Protein AF-A0AA87MP06-F1 (afdb_monomer)

Structure (mmCIF, N/CA/C/O backbone):
data_AF-A0AA87MP06-F1
#
_entry.id   AF-A0AA87MP06-F1
#
loop_
_atom_site.group_PDB
_atom_site.id
_atom_site.type_symbol
_atom_site.label_atom_id
_atom_site.label_alt_id
_atom_site.label_comp_id
_atom_site.label_asym_id
_atom_site.label_entity_id
_atom_site.label_seq_id
_atom_site.pdbx_PDB_ins_code
_atom_site.Cartn_x
_atom_site.Cartn_y
_atom_site.Cartn_z
_atom_site.occupancy
_atom_site.B_iso_or_equiv
_atom_site.auth_seq_id
_atom_site.auth_comp_id
_atom_site.auth_asym_id
_atom_site.auth_atom_id
_atom_site.pdbx_PDB_model_num
ATOM 1 N N . MET A 1 1 ? -18.581 7.963 26.427 1.00 45.44 1 MET A N 1
ATOM 2 C CA . MET A 1 1 ? -17.948 8.118 25.093 1.00 45.44 1 MET A CA 1
ATOM 3 C C . MET A 1 1 ? -16.730 8.999 25.314 1.00 45.44 1 MET A C 1
ATOM 5 O O . MET A 1 1 ? -16.948 10.107 25.764 1.00 45.44 1 MET A O 1
ATOM 9 N N . ASN A 1 2 ? -15.483 8.544 25.121 1.00 44.47 2 ASN A N 1
ATOM 10 C CA . ASN A 1 2 ? -14.343 9.476 25.190 1.00 44.47 2 ASN A CA 1
ATOM 11 C C . ASN A 1 2 ? -14.458 10.423 23.984 1.00 44.47 2 ASN A C 1
ATOM 13 O O . ASN A 1 2 ? -14.325 9.935 22.853 1.00 44.47 2 ASN A O 1
ATOM 17 N N . PRO A 1 3 ? -14.759 11.719 24.184 1.00 55.56 3 PRO A N 1
ATOM 18 C CA . PRO A 1 3 ? -15.041 12.620 23.076 1.00 55.56 3 PRO A CA 1
ATOM 19 C C . PRO A 1 3 ? -13.810 12.763 22.170 1.00 55.56 3 PRO A C 1
ATOM 21 O O . PRO A 1 3 ? -13.963 12.753 20.957 1.00 55.56 3 PRO A O 1
ATOM 24 N N . SER A 1 4 ? -12.589 12.726 22.707 1.00 80.94 4 SER A N 1
ATOM 25 C CA . SER A 1 4 ? -11.362 12.946 21.926 1.00 80.94 4 SER A CA 1
ATOM 26 C C . SER A 1 4 ? -11.149 11.978 20.751 1.00 80.94 4 SER A C 1
ATOM 28 O O . SER A 1 4 ? -10.829 12.421 19.654 1.00 80.94 4 SER A O 1
ATOM 30 N N . LEU A 1 5 ? -11.347 10.665 20.934 1.00 83.75 5 LEU A N 1
ATOM 31 C CA . LEU A 1 5 ? -11.037 9.688 19.877 1.00 83.75 5 LEU A CA 1
ATOM 32 C C . LEU A 1 5 ? -12.100 9.645 18.775 1.00 83.75 5 LEU A C 1
ATOM 34 O O . LEU A 1 5 ? -11.753 9.524 17.608 1.00 83.75 5 LEU A O 1
ATOM 38 N N . SER A 1 6 ? -13.382 9.740 19.128 1.00 85.12 6 SER A N 1
ATOM 39 C CA . SER A 1 6 ? -14.455 9.676 18.123 1.00 85.12 6 SER A CA 1
ATOM 40 C C . SER A 1 6 ? -14.435 10.920 17.230 1.00 85.12 6 SER A C 1
ATOM 42 O O . SER A 1 6 ? -14.555 10.790 16.019 1.00 85.12 6 SER A O 1
ATOM 44 N N . HIS A 1 7 ? -14.193 12.104 17.811 1.00 87.88 7 HIS A N 1
ATOM 45 C CA . HIS A 1 7 ? -14.010 13.339 17.041 1.00 87.88 7 HIS A CA 1
ATOM 46 C C . HIS A 1 7 ? -12.759 13.271 16.162 1.00 87.88 7 HIS A C 1
ATOM 48 O O . HIS A 1 7 ? -12.818 13.672 15.007 1.00 87.88 7 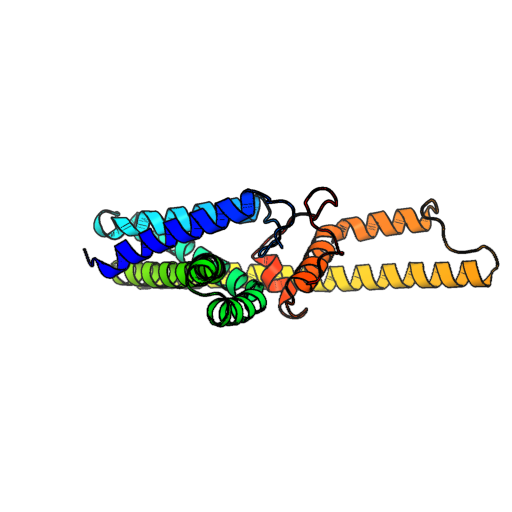HIS A O 1
ATOM 54 N N . PHE A 1 8 ? -11.656 12.707 16.670 1.00 88.62 8 PHE A N 1
ATOM 55 C CA . PHE A 1 8 ? -10.453 12.493 15.868 1.00 88.62 8 PHE A CA 1
ATOM 56 C C . PHE A 1 8 ? -10.711 11.561 14.676 1.00 88.62 8 PHE A C 1
ATOM 58 O O . PHE A 1 8 ? -10.316 11.888 13.567 1.00 88.62 8 PHE A O 1
ATOM 65 N N . ILE A 1 9 ? -11.423 10.444 14.870 1.00 89.12 9 ILE A N 1
ATOM 66 C CA . ILE A 1 9 ? -11.783 9.531 13.772 1.00 89.12 9 ILE A CA 1
ATOM 67 C C . ILE A 1 9 ? -12.649 10.246 12.729 1.00 89.12 9 ILE A C 1
ATOM 69 O O . ILE A 1 9 ? -12.375 10.129 11.541 1.00 89.12 9 ILE A O 1
ATOM 73 N N . ILE A 1 10 ? -13.664 11.004 13.158 1.00 90.25 10 ILE A N 1
ATOM 74 C CA . ILE A 1 10 ? -14.536 11.761 12.247 1.00 90.25 10 ILE A CA 1
ATOM 75 C C . ILE A 1 10 ? -13.725 12.791 11.457 1.00 90.25 10 ILE A C 1
ATOM 77 O O . ILE A 1 10 ? -13.840 12.849 10.237 1.00 90.25 10 ILE A O 1
ATOM 81 N N . PHE A 1 11 ? -12.874 13.563 12.135 1.00 89.62 11 PHE A N 1
ATOM 82 C CA . PHE A 1 11 ? -11.974 14.517 11.492 1.00 89.62 11 PHE A CA 1
ATOM 83 C C . PHE A 1 11 ? -11.082 13.834 10.450 1.00 89.62 11 PHE A C 1
ATOM 85 O O . PHE A 1 11 ? -11.014 14.284 9.309 1.00 89.62 11 PHE A O 1
ATOM 92 N N . THR A 1 12 ? -10.455 12.715 10.817 1.00 88.81 12 THR A N 1
ATOM 93 C CA . THR A 1 12 ? -9.614 11.929 9.915 1.00 88.81 12 THR A CA 1
ATOM 94 C C . THR A 1 12 ? -10.398 11.431 8.704 1.00 88.81 12 THR A C 1
ATOM 96 O O . THR A 1 12 ? -9.901 11.564 7.595 1.00 88.81 12 THR A O 1
ATOM 99 N N . LEU A 1 13 ? -11.615 10.907 8.887 1.00 89.75 13 LEU A N 1
ATOM 100 C CA . LEU A 1 13 ? -12.465 10.436 7.786 1.00 89.75 13 LEU A CA 1
ATOM 101 C C . LEU A 1 13 ? -12.832 11.563 6.821 1.00 89.75 13 LEU A C 1
ATOM 103 O O . LEU A 1 13 ? -12.794 11.369 5.610 1.00 89.75 13 LEU A O 1
ATOM 107 N N . ILE A 1 14 ? -13.167 12.743 7.346 1.00 88.44 14 ILE A N 1
ATOM 108 C CA . ILE A 1 14 ? -13.454 13.924 6.527 1.00 88.44 14 ILE A CA 1
ATOM 109 C C . ILE A 1 14 ? -12.208 14.298 5.719 1.00 88.44 14 ILE A C 1
ATOM 111 O O . ILE A 1 14 ? -12.279 14.427 4.498 1.00 88.44 14 ILE A O 1
ATOM 115 N N . LEU A 1 15 ? -11.057 14.412 6.385 1.00 85.88 15 LEU A N 1
ATOM 116 C CA . LEU A 1 15 ? -9.794 14.794 5.760 1.00 85.88 15 LEU A CA 1
ATOM 117 C C . LEU A 1 15 ? -9.359 13.801 4.672 1.00 85.88 15 LEU A C 1
ATOM 119 O O . LEU A 1 15 ? -8.959 14.221 3.588 1.00 85.88 15 LEU A O 1
ATOM 123 N N . THR A 1 16 ? -9.454 12.495 4.929 1.00 82.69 16 THR A N 1
ATOM 124 C CA . THR A 1 16 ? -9.085 11.467 3.947 1.00 82.69 16 THR A CA 1
ATOM 125 C C . THR A 1 16 ? -10.071 11.411 2.791 1.00 82.69 16 THR A C 1
ATOM 127 O O . THR A 1 16 ? -9.640 11.263 1.654 1.00 82.69 16 THR A O 1
ATOM 130 N N . THR A 1 17 ? -11.369 11.612 3.035 1.00 82.56 17 THR A N 1
ATOM 131 C CA . THR A 1 17 ? -12.376 11.697 1.962 1.00 82.56 17 THR A CA 1
ATOM 132 C C . THR A 1 17 ? -12.103 12.884 1.043 1.00 82.56 17 THR A C 1
ATOM 134 O O . THR A 1 17 ? -12.129 12.724 -0.174 1.00 82.56 17 THR A O 1
ATOM 137 N N . PHE A 1 18 ? -11.775 14.058 1.594 1.00 79.44 18 PHE A N 1
ATOM 138 C CA . PHE A 1 18 ? -11.365 15.209 0.785 1.00 79.44 18 PHE A CA 1
ATOM 139 C C . PHE A 1 18 ? -10.067 14.941 0.024 1.00 79.44 18 PHE A C 1
ATOM 141 O O . PHE A 1 18 ? -9.982 15.272 -1.155 1.00 79.44 18 PHE A O 1
ATOM 148 N N . SER A 1 19 ? -9.086 14.298 0.664 1.00 76.88 19 SER A N 1
ATOM 149 C CA . SER A 1 19 ? -7.839 13.897 0.006 1.00 76.88 19 SER A CA 1
ATOM 150 C C . SER A 1 19 ? -8.107 12.975 -1.189 1.00 76.88 19 SER A C 1
ATOM 152 O O . SER A 1 19 ? -7.623 13.250 -2.287 1.00 76.88 19 SER A O 1
ATOM 154 N N . PHE A 1 20 ? -8.948 11.947 -1.027 1.00 73.25 20 PHE A N 1
ATOM 155 C CA . PHE A 1 20 ? -9.341 11.059 -2.124 1.00 73.25 20 PHE A CA 1
ATOM 156 C C . PHE A 1 20 ? -10.142 11.773 -3.202 1.00 73.25 20 PHE A C 1
ATOM 158 O O . PHE A 1 20 ? -9.886 11.542 -4.376 1.00 73.25 20 PHE A O 1
ATOM 165 N N . ALA A 1 21 ? -11.078 12.648 -2.834 1.00 72.81 21 ALA A N 1
ATOM 166 C CA . ALA A 1 21 ? -11.864 13.401 -3.803 1.00 72.81 21 ALA A CA 1
ATOM 167 C C . ALA A 1 21 ? -10.970 14.300 -4.666 1.00 72.81 21 ALA A C 1
ATOM 169 O O . ALA A 1 21 ? -11.127 14.326 -5.880 1.00 72.81 21 ALA A O 1
ATOM 170 N N . ILE A 1 22 ? -9.992 14.983 -4.067 1.00 68.62 22 ILE A N 1
ATOM 171 C CA . ILE A 1 22 ? -9.044 15.837 -4.797 1.00 68.62 22 ILE A CA 1
ATOM 172 C C . ILE A 1 22 ? -8.157 15.006 -5.730 1.00 68.62 22 ILE A C 1
ATOM 174 O O . ILE A 1 22 ? -7.942 15.408 -6.870 1.00 68.62 22 ILE A O 1
ATOM 178 N N . HIS A 1 23 ? -7.701 13.832 -5.286 1.00 63.34 23 HIS A N 1
ATOM 179 C CA . HIS A 1 23 ? -6.942 12.914 -6.141 1.00 63.34 23 HIS A CA 1
ATOM 180 C C . HIS A 1 23 ? -7.794 12.318 -7.269 1.00 63.34 23 HIS A C 1
ATOM 182 O O . HIS A 1 23 ? -7.323 12.192 -8.394 1.00 63.34 23 HIS A O 1
ATOM 188 N N . ALA A 1 24 ? -9.058 11.993 -6.999 1.00 57.81 24 ALA A N 1
ATOM 189 C CA . ALA A 1 24 ? -9.983 11.467 -7.997 1.00 57.81 24 ALA A CA 1
ATOM 190 C C . ALA A 1 24 ? -10.361 12.520 -9.050 1.00 57.81 24 ALA A C 1
ATOM 192 O O . ALA A 1 24 ? -10.540 12.179 -10.218 1.00 57.81 24 ALA A O 1
ATOM 193 N N . LEU A 1 25 ? -10.451 13.794 -8.654 1.00 49.72 25 LEU A N 1
ATOM 194 C CA . LEU A 1 25 ? -10.908 14.895 -9.505 1.00 49.72 25 LEU A CA 1
ATOM 195 C C . LEU A 1 25 ? -9.918 15.334 -10.593 1.00 49.72 25 LEU A C 1
ATOM 197 O O . LEU A 1 25 ? -10.248 16.277 -11.303 1.00 49.72 25 LEU A O 1
ATOM 201 N N . HIS A 1 26 ? -8.765 14.665 -10.757 1.00 52.81 26 HIS A N 1
ATOM 202 C CA . HIS A 1 26 ? -7.821 14.855 -11.873 1.00 52.81 26 HIS A CA 1
ATOM 203 C C . HIS A 1 26 ? -7.745 16.312 -12.349 1.00 52.81 26 HIS A C 1
ATOM 205 O O . HIS A 1 26 ? -8.087 16.627 -13.487 1.00 52.81 26 HIS A O 1
ATOM 211 N N . ILE A 1 27 ? -7.351 17.224 -11.455 1.00 50.28 27 ILE A N 1
ATOM 212 C CA . ILE A 1 27 ? -7.247 18.640 -11.809 1.00 50.28 27 ILE A CA 1
ATOM 213 C C . ILE A 1 27 ? -6.073 18.775 -12.789 1.00 50.28 27 ILE A C 1
ATOM 215 O O . ILE A 1 27 ? -4.929 18.542 -12.383 1.00 50.28 27 ILE A O 1
ATOM 219 N N . PRO A 1 28 ? -6.317 19.131 -14.065 1.00 41.31 28 PRO A N 1
ATOM 220 C CA . PRO A 1 28 ? -5.241 19.303 -15.028 1.00 41.31 28 PRO A CA 1
ATOM 221 C C . PRO A 1 28 ? -4.264 20.361 -14.502 1.00 41.31 28 PRO A C 1
ATOM 223 O O . PRO A 1 28 ? -4.696 21.386 -13.977 1.00 41.31 28 PRO A O 1
ATOM 226 N N . HIS A 1 29 ? -2.960 20.113 -14.646 1.00 44.12 29 HIS A N 1
ATOM 227 C CA . HIS A 1 29 ? -1.856 20.979 -14.191 1.00 44.12 29 HIS A CA 1
ATOM 228 C C . HIS A 1 29 ? -1.539 20.983 -12.688 1.00 44.12 29 HIS A C 1
ATOM 230 O O . HIS A 1 29 ? -0.576 21.642 -12.297 1.00 44.12 29 HIS A O 1
ATOM 236 N N . LEU A 1 30 ? -2.269 20.245 -11.844 1.00 44.41 30 LEU A N 1
ATOM 237 C CA . LEU A 1 30 ? -1.810 20.001 -10.476 1.00 44.41 30 LEU A CA 1
ATOM 238 C C . LEU A 1 30 ? -0.861 18.791 -10.470 1.00 44.41 30 LEU A C 1
ATOM 240 O O . LEU A 1 30 ? -1.245 17.740 -10.991 1.00 44.41 30 LEU A O 1
ATOM 244 N N . PRO A 1 31 ? 0.347 18.886 -9.881 1.00 48.44 31 PRO A N 1
ATOM 245 C CA . PRO A 1 31 ? 1.185 17.712 -9.688 1.00 48.44 31 PRO A CA 1
ATOM 246 C C . PRO A 1 31 ? 0.412 16.691 -8.852 1.00 48.44 31 PRO A C 1
ATOM 248 O O . PRO A 1 31 ? -0.026 16.980 -7.735 1.00 48.44 31 PRO A O 1
ATOM 251 N N . GLN A 1 32 ? 0.199 15.503 -9.418 1.00 54.78 32 GLN A N 1
ATOM 252 C CA . GLN A 1 32 ? -0.433 14.410 -8.692 1.00 54.78 32 GLN A CA 1
ATOM 253 C C . GLN A 1 32 ? 0.496 13.997 -7.552 1.00 54.78 32 GLN A C 1
ATOM 255 O O . GLN A 1 32 ? 1.608 13.522 -7.777 1.00 54.78 32 GLN A O 1
ATOM 260 N N . VAL A 1 33 ? 0.048 14.227 -6.319 1.00 51.88 33 VAL A N 1
ATOM 261 C CA . VAL A 1 33 ? 0.837 13.936 -5.115 1.00 51.88 33 VAL A CA 1
ATOM 262 C C . VAL A 1 33 ? 0.879 12.424 -4.855 1.00 51.88 33 VAL A C 1
ATOM 264 O O . VAL A 1 33 ? 1.863 11.911 -4.328 1.00 51.88 33 VAL A O 1
ATOM 267 N N . LEU A 1 34 ? -0.162 11.701 -5.278 1.00 51.91 34 LEU A N 1
ATOM 268 C CA . LEU A 1 34 ? -0.220 10.242 -5.322 1.00 51.91 34 LEU A CA 1
ATOM 269 C C . LEU A 1 34 ? -0.369 9.752 -6.767 1.00 51.91 34 LEU A C 1
ATOM 271 O O . LEU A 1 34 ? -1.134 10.357 -7.518 1.00 51.91 34 LEU A O 1
ATOM 275 N N . PRO A 1 35 ? 0.293 8.645 -7.152 1.00 53.53 35 PRO A N 1
ATOM 276 C CA . PRO A 1 35 ? 0.039 8.007 -8.438 1.00 53.53 35 PRO A CA 1
ATOM 277 C C . PRO A 1 35 ? -1.415 7.496 -8.513 1.00 53.53 35 PRO A C 1
ATOM 279 O O . PRO A 1 35 ? -2.025 7.231 -7.469 1.00 53.53 35 PRO A O 1
ATOM 282 N N . PRO A 1 36 ? -1.985 7.332 -9.721 1.00 57.88 36 PRO A N 1
ATOM 283 C CA . PRO A 1 36 ? -3.349 6.839 -9.888 1.00 57.88 36 PRO A CA 1
ATOM 284 C C . PRO A 1 36 ? -3.480 5.421 -9.320 1.00 57.88 36 PRO A C 1
ATOM 286 O O . PRO A 1 36 ? -2.922 4.465 -9.849 1.00 57.88 36 PRO A O 1
ATOM 289 N N . LEU A 1 37 ? -4.210 5.287 -8.211 1.00 64.31 37 LEU A N 1
ATOM 290 C CA . LEU A 1 37 ? -4.433 4.006 -7.539 1.00 64.31 37 LEU A CA 1
ATOM 291 C C . LEU A 1 37 ? -5.279 3.077 -8.408 1.00 64.31 37 LEU A C 1
ATOM 293 O O . LEU A 1 37 ? -6.302 3.525 -8.934 1.00 64.31 37 LEU A O 1
ATOM 297 N N . THR A 1 38 ? -4.931 1.784 -8.461 1.00 65.88 38 THR A N 1
ATOM 298 C CA . THR A 1 38 ? -5.825 0.786 -9.074 1.00 65.88 38 THR A CA 1
ATOM 299 C C . THR A 1 38 ? -7.183 0.786 -8.393 1.00 65.88 38 THR A C 1
ATOM 301 O O . THR A 1 38 ? -7.314 1.068 -7.194 1.00 65.88 38 THR A O 1
ATOM 304 N N . ILE A 1 39 ? -8.194 0.340 -9.136 1.00 67.94 39 ILE A N 1
ATOM 305 C CA . ILE A 1 39 ? -9.514 0.043 -8.579 1.00 67.94 39 ILE A CA 1
ATOM 306 C C . ILE A 1 39 ? -9.441 -0.911 -7.371 1.00 67.94 39 ILE A C 1
ATOM 308 O O . ILE A 1 39 ? -10.196 -0.746 -6.416 1.00 67.94 39 ILE A O 1
ATOM 312 N N . TYR A 1 40 ? -8.490 -1.852 -7.358 1.00 70.56 40 TYR A N 1
ATOM 313 C CA . TYR A 1 40 ? -8.283 -2.781 -6.246 1.00 70.56 40 TYR A CA 1
ATOM 314 C C . TYR A 1 40 ? -7.841 -2.059 -4.972 1.00 70.56 40 TYR A C 1
ATOM 316 O O . TYR A 1 40 ? -8.487 -2.203 -3.934 1.00 70.56 40 TYR A O 1
ATOM 324 N N . THR A 1 41 ? -6.813 -1.211 -5.053 1.00 75.25 41 THR A N 1
ATOM 325 C CA . THR A 1 41 ? -6.353 -0.426 -3.898 1.00 75.25 41 THR A CA 1
ATOM 326 C C . THR A 1 41 ? -7.420 0.564 -3.425 1.00 75.25 41 THR A C 1
ATOM 328 O O . THR A 1 41 ? -7.583 0.762 -2.221 1.00 75.25 41 THR A O 1
ATOM 331 N N . GLN A 1 42 ? -8.218 1.139 -4.331 1.00 78.75 42 GLN A N 1
ATOM 332 C CA . GLN A 1 42 ? -9.360 1.975 -3.945 1.00 78.75 42 GLN A CA 1
ATOM 333 C C . GLN A 1 42 ? -10.405 1.185 -3.143 1.00 78.75 42 GLN A C 1
ATOM 335 O O . GLN A 1 42 ? -10.859 1.657 -2.100 1.00 78.75 42 GLN A O 1
ATOM 340 N N . ILE A 1 43 ? -10.768 -0.023 -3.588 1.00 81.56 43 ILE A N 1
ATOM 341 C CA . ILE A 1 43 ? -11.710 -0.898 -2.874 1.00 81.56 43 ILE A CA 1
ATOM 342 C C . ILE A 1 43 ? -11.170 -1.252 -1.483 1.00 81.56 43 ILE A C 1
ATOM 344 O O . ILE A 1 43 ? -11.897 -1.127 -0.496 1.00 81.56 43 ILE A O 1
ATOM 348 N N . GLU A 1 44 ? -9.900 -1.645 -1.375 1.00 85.25 44 GLU A N 1
ATOM 349 C CA . GLU A 1 44 ? -9.264 -1.973 -0.093 1.00 85.25 44 GLU A CA 1
ATOM 350 C C . GLU A 1 44 ? -9.292 -0.793 0.883 1.00 85.25 44 GLU A C 1
ATOM 352 O O . GLU A 1 44 ? -9.633 -0.958 2.060 1.00 85.25 44 GLU A O 1
ATOM 357 N N . LEU A 1 45 ? -9.005 0.415 0.392 1.00 85.50 45 LEU A N 1
ATOM 358 C CA . LEU A 1 45 ? -9.091 1.640 1.181 1.00 85.50 45 LEU A CA 1
ATOM 359 C C . LEU A 1 45 ? -10.521 1.898 1.652 1.00 85.50 45 LEU A C 1
ATOM 361 O O . LEU A 1 45 ? -10.723 2.145 2.842 1.00 85.50 45 LEU A O 1
ATOM 365 N N . TRP A 1 46 ? -11.519 1.784 0.773 1.00 87.12 46 TRP A N 1
ATOM 366 C CA . TRP A 1 46 ? -12.926 1.944 1.150 1.00 87.12 46 TRP A CA 1
ATOM 367 C C . TRP A 1 46 ? -13.357 0.948 2.225 1.00 87.12 46 TRP A C 1
ATOM 369 O O . TRP A 1 46 ? -14.024 1.342 3.187 1.00 87.12 46 TRP A O 1
ATOM 379 N N . VAL A 1 47 ? -12.939 -0.315 2.122 1.00 91.12 47 VAL A N 1
ATOM 380 C CA . VAL A 1 47 ? -13.198 -1.337 3.148 1.00 91.12 47 VAL A CA 1
ATOM 381 C C . VAL A 1 47 ? -12.540 -0.946 4.474 1.00 91.12 47 VAL A C 1
ATOM 383 O O . VAL A 1 47 ? -13.198 -0.958 5.519 1.00 91.12 47 VAL A O 1
ATOM 386 N N . CYS A 1 48 ? -11.273 -0.526 4.444 1.00 93.12 48 CYS A N 1
ATOM 387 C CA . CYS A 1 48 ? -10.539 -0.111 5.638 1.00 93.12 48 CYS A CA 1
ATOM 388 C C . CYS A 1 48 ? -11.170 1.115 6.313 1.00 93.12 48 CYS A C 1
ATOM 390 O O . CYS A 1 48 ? -11.405 1.103 7.524 1.00 93.12 48 CYS A O 1
ATOM 392 N N . PHE A 1 49 ? -11.498 2.161 5.552 1.00 92.25 49 PHE A N 1
ATOM 393 C CA . PHE A 1 49 ? -12.116 3.379 6.080 1.00 92.25 49 PHE A CA 1
ATOM 394 C C . PHE A 1 49 ? -13.553 3.156 6.557 1.00 92.25 49 PHE A C 1
ATOM 396 O O . PHE A 1 49 ? -13.946 3.736 7.570 1.00 92.25 49 PHE A O 1
ATOM 403 N N . SER A 1 50 ? -14.311 2.258 5.923 1.00 92.56 50 SER A N 1
ATOM 404 C CA . SER A 1 50 ? -15.624 1.828 6.426 1.00 92.56 50 SER A CA 1
ATOM 405 C C . SER A 1 50 ? -15.492 1.097 7.764 1.00 92.56 50 SER A C 1
ATOM 407 O O . SER A 1 50 ? -16.239 1.372 8.707 1.00 92.56 50 SER A O 1
ATOM 409 N N . GLY A 1 51 ? -14.486 0.225 7.889 1.00 92.25 51 GLY A N 1
ATOM 410 C CA . GLY A 1 51 ? -14.122 -0.406 9.156 1.00 92.25 51 GLY A CA 1
ATOM 411 C C . GLY A 1 51 ? -13.764 0.630 10.226 1.00 92.25 51 GLY A C 1
ATOM 412 O O . GLY A 1 51 ? -14.296 0.601 11.336 1.00 92.25 51 GLY A O 1
ATOM 413 N N . LEU A 1 52 ? -12.932 1.617 9.889 1.00 93.88 52 LEU A N 1
ATOM 414 C CA . LEU A 1 52 ? -12.587 2.712 10.796 1.00 93.88 52 LEU A CA 1
ATOM 415 C C . LEU A 1 52 ? -13.829 3.507 11.233 1.00 93.88 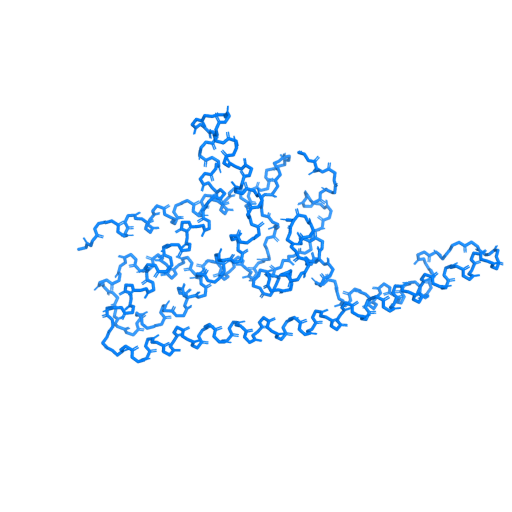52 LEU A C 1
ATOM 417 O O . LEU A 1 52 ? -13.998 3.760 12.427 1.00 93.88 52 LEU A O 1
ATOM 421 N N . ALA A 1 53 ? -14.732 3.837 10.310 1.00 92.88 53 ALA A N 1
ATOM 422 C CA . ALA A 1 53 ? -15.976 4.545 10.604 1.00 92.88 53 ALA A CA 1
ATOM 423 C C . ALA A 1 53 ? -16.879 3.768 11.571 1.00 92.88 53 ALA A C 1
ATOM 425 O O . ALA A 1 53 ? -17.394 4.341 12.534 1.00 92.88 53 ALA A O 1
ATOM 426 N N . ALA A 1 54 ? -17.007 2.451 11.406 1.00 91.62 54 ALA A N 1
ATOM 427 C CA . ALA A 1 54 ? -17.794 1.629 12.322 1.00 91.62 54 ALA A CA 1
ATOM 428 C C . ALA A 1 54 ? -17.253 1.662 13.768 1.00 91.62 54 ALA A C 1
ATOM 430 O O . ALA A 1 54 ? -18.031 1.581 14.724 1.00 91.62 54 ALA A O 1
ATOM 431 N N . THR A 1 55 ? -15.948 1.883 13.971 1.00 91.19 55 THR A N 1
ATOM 432 C CA . THR A 1 55 ? -15.373 2.002 15.326 1.00 91.19 55 THR A CA 1
ATOM 433 C C . THR A 1 55 ? -15.813 3.256 16.090 1.00 91.19 55 THR A C 1
ATOM 435 O O . THR A 1 55 ? -15.743 3.268 17.327 1.00 91.19 55 THR A O 1
ATOM 438 N N . VAL A 1 56 ? -16.369 4.275 15.417 1.00 89.44 56 VAL A N 1
ATOM 439 C CA . VAL A 1 56 ? -17.040 5.412 16.082 1.00 89.44 56 VAL A CA 1
ATOM 440 C C . VAL A 1 56 ? -18.132 4.897 17.026 1.00 89.44 56 VAL A C 1
ATOM 442 O O . VAL A 1 56 ? -18.272 5.369 18.159 1.00 89.44 56 VAL A O 1
ATOM 445 N N . PHE A 1 57 ? -18.820 3.827 16.625 1.00 88.50 57 PHE A N 1
ATOM 446 C CA . PHE A 1 57 ? -19.891 3.185 17.380 1.00 88.50 57 PHE A CA 1
ATOM 447 C C . PHE A 1 57 ? -19.435 1.953 18.176 1.00 88.50 57 PHE A C 1
ATOM 449 O O . PHE A 1 57 ? -20.282 1.164 18.584 1.00 88.50 57 PHE A O 1
ATOM 456 N N . HIS A 1 58 ? -18.135 1.791 18.466 1.00 82.44 58 HIS A N 1
ATOM 457 C CA . HIS A 1 58 ? -17.578 0.595 19.134 1.00 82.44 58 HIS A CA 1
ATOM 458 C C . HIS A 1 58 ? -18.368 0.095 20.361 1.00 82.44 58 HIS A C 1
ATOM 460 O O . HIS A 1 58 ? -18.539 -1.108 20.526 1.00 82.44 58 HIS A O 1
ATOM 466 N N . ASN A 1 59 ? -18.901 0.997 21.194 1.00 82.88 59 ASN A N 1
ATOM 467 C CA . ASN A 1 59 ? -19.695 0.645 22.378 1.00 82.88 59 ASN A CA 1
ATOM 468 C C . ASN A 1 59 ? -21.011 -0.074 22.048 1.00 82.88 59 ASN A C 1
ATOM 470 O O . ASN A 1 59 ? -21.512 -0.822 22.879 1.00 82.88 59 ASN A O 1
ATOM 474 N N . LYS A 1 60 ? -21.569 0.164 20.859 1.00 86.69 60 LYS A N 1
ATOM 475 C CA . LYS A 1 60 ? -22.796 -0.468 20.360 1.00 86.69 60 LYS A CA 1
ATOM 476 C C . LYS A 1 60 ? -22.512 -1.718 19.522 1.00 86.69 60 LYS A C 1
ATOM 478 O O . LYS A 1 60 ? -23.446 -2.437 19.190 1.00 86.69 60 LYS A O 1
ATOM 483 N N . LEU A 1 61 ? -21.249 -1.975 19.170 1.00 87.06 61 LEU A N 1
ATOM 484 C CA . LEU A 1 61 ? -20.882 -3.149 18.382 1.00 87.06 61 LEU A CA 1
ATOM 485 C C . LEU A 1 61 ? -20.912 -4.408 19.258 1.00 87.06 61 LEU A C 1
ATOM 487 O O . LEU A 1 61 ? -20.270 -4.395 20.320 1.00 87.06 61 LEU A O 1
ATOM 491 N N . PRO A 1 62 ? -21.573 -5.491 18.806 1.00 91.00 62 PRO A N 1
ATOM 492 C CA . PRO A 1 62 ? -21.432 -6.804 19.418 1.00 91.00 62 PRO A CA 1
ATOM 493 C C . PRO A 1 62 ? -19.977 -7.267 19.366 1.00 91.00 62 PRO A C 1
ATOM 495 O O . PRO A 1 62 ? -19.224 -6.910 18.458 1.00 91.00 62 PRO A O 1
ATOM 498 N N . GLU A 1 63 ? -19.577 -8.089 20.327 1.00 89.19 63 GLU A N 1
ATOM 499 C CA . GLU A 1 63 ? -18.184 -8.507 20.484 1.00 89.19 63 GLU A CA 1
ATOM 500 C C . GLU A 1 63 ? -17.625 -9.242 19.255 1.00 89.19 63 GLU A C 1
ATOM 502 O O . GLU A 1 63 ? -16.505 -8.966 18.832 1.00 89.19 63 GLU A O 1
ATOM 507 N N . VAL A 1 64 ? -18.436 -10.078 18.598 1.00 91.19 64 VAL A N 1
ATOM 508 C CA . VAL A 1 64 ? -18.062 -10.763 17.346 1.00 91.19 64 VAL A CA 1
ATOM 509 C C . VAL A 1 64 ? -17.650 -9.767 16.256 1.00 91.19 64 VAL A C 1
ATOM 511 O O . VAL A 1 64 ? -16.626 -9.950 15.600 1.00 91.19 64 VAL A O 1
ATOM 514 N N . PHE A 1 65 ? -18.384 -8.660 16.106 1.00 90.88 65 PHE A N 1
ATOM 515 C CA . PHE A 1 65 ? -18.034 -7.610 15.144 1.00 90.88 65 PHE A CA 1
ATOM 516 C C . PHE A 1 65 ? -16.749 -6.873 15.533 1.00 90.88 65 PHE A C 1
ATOM 518 O O . PHE A 1 65 ? -15.996 -6.451 14.658 1.00 90.88 65 PHE A O 1
ATOM 525 N N . ARG A 1 66 ? -16.458 -6.742 16.833 1.00 90.62 66 ARG A N 1
ATOM 526 C CA . ARG A 1 66 ? -15.196 -6.158 17.311 1.00 90.62 66 ARG A CA 1
ATOM 527 C C . ARG A 1 66 ? -13.997 -7.041 16.964 1.00 90.62 66 ARG A C 1
ATOM 529 O O . ARG A 1 66 ? -12.948 -6.505 16.631 1.00 90.62 66 ARG A O 1
ATOM 536 N N . TYR A 1 67 ? -14.144 -8.364 16.982 1.00 91.12 67 TYR A N 1
ATOM 537 C CA . TYR A 1 67 ? -13.106 -9.259 16.464 1.00 91.12 67 TYR A CA 1
ATOM 538 C C . TYR A 1 67 ? -12.971 -9.153 14.943 1.00 91.12 67 TYR A C 1
ATOM 540 O O . TYR A 1 67 ? -11.865 -8.968 14.441 1.00 91.12 67 TYR A O 1
ATOM 548 N N . ALA A 1 68 ? -14.086 -9.199 14.210 1.00 91.31 68 ALA A N 1
ATOM 549 C CA . ALA A 1 68 ? -14.084 -9.181 12.746 1.00 91.31 68 ALA A CA 1
ATOM 550 C C . ALA A 1 68 ? -13.486 -7.895 12.149 1.00 91.31 68 ALA A C 1
ATOM 552 O O . ALA A 1 68 ? -12.835 -7.935 11.109 1.00 91.31 68 ALA A O 1
ATOM 553 N N . ILE A 1 69 ? -13.665 -6.751 12.814 1.00 93.44 69 ILE A N 1
ATOM 554 C CA . ILE A 1 69 ? -13.130 -5.471 12.335 1.00 93.44 69 ILE A CA 1
ATOM 555 C C . ILE A 1 69 ? -11.624 -5.332 12.563 1.00 93.44 69 ILE A C 1
ATOM 557 O O . ILE A 1 69 ? -10.976 -4.469 11.980 1.00 93.44 69 ILE A O 1
ATOM 561 N N . GLN A 1 70 ? -11.044 -6.159 13.429 1.00 92.31 70 GLN A N 1
ATOM 562 C CA . GLN A 1 70 ? -9.672 -5.984 13.876 1.00 92.31 70 GLN A CA 1
ATOM 563 C C . GLN A 1 70 ? -8.631 -6.214 12.768 1.00 92.31 70 GLN A C 1
ATOM 565 O O . GLN A 1 70 ? -7.773 -5.343 12.611 1.00 92.31 70 GLN A O 1
ATOM 570 N N . PRO A 1 71 ? -8.726 -7.282 11.949 1.00 93.94 71 PRO A N 1
ATOM 571 C CA . PRO A 1 71 ? -7.906 -7.434 10.748 1.00 93.94 71 PRO A CA 1
ATOM 572 C C . PRO A 1 71 ? -8.026 -6.246 9.789 1.00 93.94 71 PRO A C 1
ATOM 574 O O . PRO A 1 71 ? -7.016 -5.756 9.298 1.00 93.94 71 PRO A O 1
ATOM 577 N N . VAL A 1 72 ? -9.240 -5.718 9.592 1.00 95.12 72 VAL A N 1
ATOM 578 C CA . VAL A 1 72 ? -9.496 -4.564 8.711 1.00 95.12 72 VAL A CA 1
ATOM 579 C C . VAL A 1 72 ? -8.763 -3.315 9.206 1.00 95.12 72 VAL A C 1
ATOM 581 O O . VAL A 1 72 ? -8.146 -2.600 8.422 1.00 95.12 72 VAL A O 1
ATOM 584 N N . LEU A 1 73 ? -8.769 -3.062 10.519 1.00 94.81 73 LEU A N 1
ATOM 585 C CA . LEU A 1 73 ? -8.049 -1.924 11.100 1.00 94.81 73 LEU A CA 1
ATOM 586 C C . LEU A 1 73 ? -6.527 -2.074 10.989 1.00 94.81 73 LEU A C 1
ATOM 588 O O . LEU A 1 73 ? -5.827 -1.080 10.798 1.00 94.81 73 LEU A O 1
ATOM 592 N N . VAL A 1 74 ? -6.013 -3.298 11.129 1.00 95.31 74 VAL A N 1
ATOM 593 C CA . VAL A 1 74 ? -4.579 -3.594 10.997 1.00 95.31 74 VAL A CA 1
ATOM 594 C C . VAL A 1 74 ? -4.132 -3.456 9.542 1.00 95.31 74 VAL A C 1
ATOM 596 O O . VAL A 1 74 ? -3.125 -2.799 9.289 1.00 95.31 74 VAL A O 1
ATOM 599 N N . ALA A 1 75 ? -4.901 -3.991 8.593 1.00 93.25 75 ALA A N 1
ATOM 600 C CA . ALA A 1 75 ? -4.658 -3.817 7.164 1.00 93.25 75 ALA A CA 1
ATOM 601 C C . ALA A 1 75 ? -4.670 -2.330 6.778 1.00 93.25 75 ALA A C 1
ATOM 603 O O . ALA A 1 75 ? -3.718 -1.848 6.168 1.00 93.25 75 ALA A O 1
ATOM 604 N N . GLY A 1 76 ? -5.670 -1.571 7.241 1.00 92.81 76 GLY A N 1
ATOM 605 C CA . GLY A 1 76 ? -5.746 -0.125 7.025 1.00 92.81 76 GLY A CA 1
ATOM 606 C C . GLY A 1 76 ? -4.536 0.634 7.577 1.00 92.81 76 GLY A C 1
ATOM 607 O O . GLY A 1 76 ? -4.017 1.529 6.911 1.00 92.81 76 GLY A O 1
ATOM 608 N N . ALA A 1 77 ? -4.026 0.249 8.753 1.00 94.12 77 ALA A N 1
ATOM 609 C CA . ALA A 1 77 ? -2.794 0.822 9.295 1.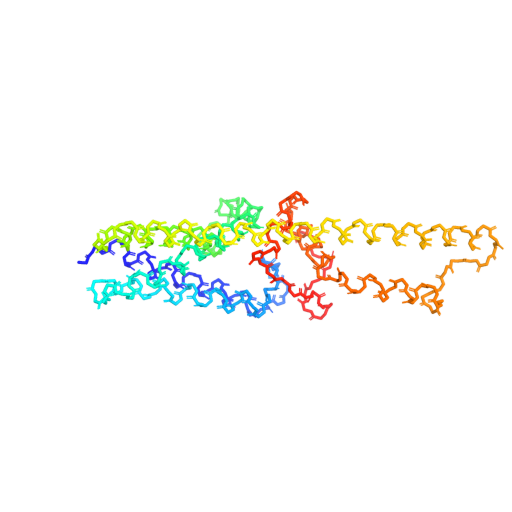00 94.12 77 ALA A CA 1
ATOM 610 C C . ALA A 1 77 ? -1.579 0.533 8.397 1.00 94.12 77 ALA A C 1
ATOM 612 O O . ALA A 1 77 ? -0.801 1.443 8.124 1.00 94.12 77 ALA A O 1
ATOM 613 N N . ILE A 1 78 ? -1.422 -0.703 7.914 1.00 91.88 78 ILE A N 1
ATOM 614 C CA . ILE A 1 78 ? -0.297 -1.099 7.051 1.00 91.88 78 ILE A CA 1
ATOM 615 C C . ILE A 1 78 ? -0.357 -0.377 5.697 1.00 91.88 78 ILE A C 1
ATOM 617 O O . ILE A 1 78 ? 0.657 0.156 5.250 1.00 91.88 78 ILE A O 1
ATOM 621 N N . LEU A 1 79 ? -1.542 -0.266 5.091 1.00 88.75 79 LEU A N 1
ATOM 622 C CA . LEU A 1 79 ? -1.744 0.525 3.872 1.00 88.75 79 LEU A CA 1
ATOM 623 C C . LEU A 1 79 ? -1.355 1.993 4.088 1.00 88.75 79 LEU A C 1
ATOM 625 O O . LEU A 1 79 ? -0.649 2.580 3.270 1.00 88.75 79 LEU A O 1
ATOM 629 N N . CYS A 1 80 ? -1.738 2.585 5.226 1.00 89.25 80 CYS A N 1
ATOM 630 C CA . CYS A 1 80 ? -1.327 3.949 5.559 1.00 89.25 80 CYS A CA 1
ATOM 631 C C . CYS A 1 80 ? 0.196 4.082 5.702 1.00 89.25 80 CYS A C 1
ATOM 633 O O . CYS A 1 80 ? 0.735 5.116 5.322 1.00 89.25 80 CYS A O 1
ATOM 635 N N . VAL A 1 81 ? 0.907 3.064 6.202 1.00 89.50 81 VAL A N 1
ATOM 636 C CA . VAL A 1 81 ? 2.382 3.072 6.243 1.00 89.50 81 VAL A CA 1
ATOM 637 C C . VAL A 1 81 ? 2.967 3.130 4.831 1.00 89.50 81 VAL A C 1
ATOM 639 O O . VAL A 1 81 ? 3.856 3.945 4.593 1.00 89.50 81 VAL A O 1
ATOM 642 N N . ALA A 1 82 ? 2.449 2.343 3.884 1.00 85.00 82 ALA A N 1
ATOM 643 C CA . ALA A 1 82 ? 2.897 2.388 2.489 1.00 85.00 82 ALA A CA 1
ATOM 644 C C . ALA A 1 82 ? 2.692 3.780 1.864 1.00 85.00 82 ALA A C 1
ATOM 646 O O . ALA A 1 82 ? 3.588 4.311 1.203 1.00 85.00 82 ALA A O 1
ATOM 647 N N . PHE A 1 83 ? 1.551 4.415 2.145 1.00 82.81 83 PHE A N 1
ATOM 648 C CA . PHE A 1 83 ? 1.289 5.790 1.721 1.00 82.81 83 PHE A CA 1
ATOM 649 C C . PHE A 1 83 ? 2.221 6.808 2.369 1.00 82.81 83 PHE A C 1
ATOM 651 O O . PHE A 1 83 ? 2.736 7.679 1.676 1.00 82.81 83 PHE A O 1
ATOM 658 N N . VAL A 1 84 ? 2.471 6.696 3.676 1.00 85.62 84 VAL A N 1
ATOM 659 C CA . VAL A 1 84 ? 3.413 7.577 4.378 1.00 85.62 84 VAL A CA 1
ATOM 660 C C . VAL A 1 84 ? 4.804 7.460 3.765 1.00 85.62 84 VAL A C 1
ATOM 662 O O . VAL A 1 84 ? 5.397 8.492 3.482 1.00 85.62 84 VAL A O 1
ATOM 665 N N . ILE A 1 85 ? 5.293 6.241 3.499 1.00 83.00 85 ILE A N 1
ATOM 666 C CA . ILE A 1 85 ? 6.590 6.002 2.840 1.00 83.00 85 ILE A CA 1
ATOM 667 C C . ILE A 1 85 ? 6.633 6.675 1.463 1.00 83.00 85 ILE A C 1
ATOM 669 O O . ILE A 1 85 ? 7.598 7.368 1.150 1.00 83.00 85 ILE A O 1
ATOM 673 N N . SER A 1 86 ? 5.573 6.516 0.669 1.00 76.00 86 SER A N 1
ATOM 674 C CA . SER A 1 86 ? 5.489 7.077 -0.686 1.00 76.00 86 SER A CA 1
ATOM 675 C C . SER A 1 86 ? 5.442 8.607 -0.699 1.00 76.00 86 SER A C 1
ATOM 677 O O . SER A 1 86 ? 5.894 9.239 -1.646 1.00 76.00 86 SER A O 1
ATOM 679 N N . LEU A 1 87 ? 4.902 9.208 0.361 1.00 77.56 87 LEU A N 1
ATOM 680 C CA . LEU A 1 87 ? 4.664 10.644 0.463 1.00 77.56 87 LEU A CA 1
ATOM 681 C C . LEU A 1 87 ? 5.700 11.390 1.300 1.00 77.56 87 LEU A C 1
ATOM 683 O O . LEU A 1 87 ? 5.577 12.607 1.431 1.00 77.56 87 LEU A O 1
ATOM 687 N N . VAL A 1 88 ? 6.720 10.718 1.849 1.00 81.81 88 VAL A N 1
ATOM 688 C CA . VAL A 1 88 ? 7.758 11.377 2.664 1.00 81.81 88 VAL A CA 1
ATOM 689 C C . VAL A 1 88 ? 8.343 12.610 1.960 1.00 81.81 88 VAL A C 1
ATOM 691 O O . VAL A 1 88 ? 8.379 13.668 2.597 1.00 81.81 88 VAL A O 1
ATOM 694 N N . PRO A 1 89 ? 8.739 12.559 0.670 1.00 74.81 89 PRO A N 1
ATOM 695 C CA . PRO A 1 89 ? 9.287 13.735 -0.006 1.00 74.81 89 PRO A CA 1
ATOM 696 C C . PRO A 1 89 ? 8.278 14.890 -0.086 1.00 74.81 89 PRO A C 1
ATOM 698 O O . PRO A 1 89 ? 8.616 16.035 0.215 1.00 74.81 89 PRO A O 1
ATOM 701 N N . ALA A 1 90 ? 7.018 14.587 -0.411 1.00 74.25 90 ALA A N 1
ATOM 702 C CA . ALA A 1 90 ? 5.944 15.574 -0.494 1.00 74.25 90 ALA A CA 1
ATOM 703 C C . ALA A 1 90 ? 5.592 16.177 0.876 1.00 74.25 90 ALA A C 1
ATOM 705 O O . ALA A 1 90 ? 5.345 17.377 0.973 1.00 74.25 90 ALA A O 1
ATOM 706 N N . MET A 1 91 ? 5.608 15.379 1.950 1.00 77.75 91 MET A N 1
ATOM 707 C CA . MET A 1 91 ? 5.398 15.856 3.322 1.00 77.75 91 MET A CA 1
ATOM 708 C C . MET A 1 91 ? 6.507 16.821 3.751 1.00 77.75 91 MET A C 1
ATOM 710 O O . MET A 1 91 ? 6.213 17.871 4.322 1.00 77.75 91 MET A O 1
ATOM 714 N N . LEU A 1 92 ? 7.770 16.505 3.438 1.00 78.31 92 LEU A N 1
ATOM 715 C CA . LEU A 1 92 ? 8.906 17.384 3.729 1.00 78.31 92 LEU A CA 1
ATOM 716 C C . LEU A 1 92 ? 8.782 18.718 2.984 1.00 78.31 92 LEU A C 1
ATOM 718 O O . LEU A 1 92 ? 8.893 19.770 3.609 1.00 78.31 92 LEU A O 1
ATOM 722 N N . LEU A 1 93 ? 8.479 18.690 1.684 1.00 73.88 93 LEU A N 1
ATOM 723 C CA . LEU A 1 93 ? 8.251 19.902 0.886 1.00 73.88 93 LEU A CA 1
ATOM 724 C C . LEU A 1 93 ? 7.030 20.698 1.365 1.00 73.88 93 LEU A C 1
ATOM 726 O O . LEU A 1 93 ? 7.086 21.924 1.453 1.00 73.88 93 LEU A O 1
ATOM 730 N N . GLY A 1 94 ? 5.947 20.014 1.737 1.00 72.31 94 GLY A N 1
ATOM 731 C CA . GLY A 1 94 ? 4.752 20.629 2.307 1.00 72.31 94 GLY A CA 1
ATOM 732 C C . GLY A 1 94 ? 5.050 21.394 3.598 1.00 72.31 94 GLY A C 1
ATOM 733 O O . GLY A 1 94 ? 4.516 22.483 3.802 1.00 72.31 94 GLY A O 1
ATOM 734 N N . LEU A 1 95 ? 5.959 20.887 4.436 1.00 74.00 95 LEU A N 1
ATOM 735 C CA . LEU A 1 95 ? 6.410 21.587 5.641 1.00 74.00 95 LEU A CA 1
ATOM 736 C C . LEU A 1 95 ? 7.105 22.919 5.303 1.00 74.00 95 LEU A C 1
ATOM 738 O O . LEU A 1 95 ? 6.824 23.935 5.939 1.00 74.00 95 LEU A O 1
ATOM 742 N N . PHE A 1 96 ? 7.962 22.936 4.277 1.00 70.19 96 PHE A N 1
ATOM 743 C CA . PHE A 1 96 ? 8.585 24.169 3.782 1.00 70.19 96 PHE A CA 1
ATOM 744 C C . PHE A 1 96 ? 7.547 25.131 3.187 1.00 70.19 96 PHE A C 1
ATOM 746 O O . PHE A 1 96 ? 7.593 26.330 3.459 1.00 70.19 96 PHE A O 1
ATOM 753 N N . GLY A 1 97 ? 6.568 24.616 2.437 1.00 66.69 97 GLY A N 1
ATOM 754 C CA . GLY A 1 97 ? 5.475 25.410 1.872 1.00 66.69 97 GLY A CA 1
ATOM 755 C C . GLY A 1 97 ? 4.583 26.061 2.937 1.00 66.69 97 GLY A C 1
ATOM 756 O O . GLY A 1 97 ? 4.222 27.231 2.808 1.00 66.69 97 GLY A O 1
ATOM 757 N N . LEU A 1 98 ? 4.287 25.353 4.031 1.00 68.69 98 LEU A N 1
ATOM 758 C CA . LEU A 1 98 ? 3.550 25.902 5.176 1.00 68.69 98 LEU A CA 1
ATOM 759 C C . LEU A 1 98 ? 4.273 27.099 5.803 1.00 68.69 98 LEU A C 1
ATOM 761 O O . LEU A 1 98 ? 3.638 28.081 6.186 1.00 68.69 98 LEU A O 1
ATOM 765 N N . LEU A 1 99 ? 5.601 27.012 5.893 1.00 68.75 99 LEU A N 1
ATOM 766 C CA . LEU A 1 99 ? 6.454 28.031 6.498 1.00 68.75 99 LEU A CA 1
ATOM 767 C C . LEU A 1 99 ? 6.547 29.304 5.640 1.00 68.75 99 LEU A C 1
ATOM 769 O O . LEU A 1 99 ? 6.740 30.390 6.180 1.00 68.75 99 LEU A O 1
ATOM 773 N N . LEU A 1 100 ? 6.383 29.172 4.319 1.00 68.19 100 LEU A N 1
ATOM 774 C CA . LEU A 1 100 ? 6.561 30.253 3.344 1.00 68.19 100 LEU A CA 1
ATOM 775 C C . LEU A 1 100 ? 5.249 30.916 2.888 1.00 68.19 100 LEU A C 1
ATOM 777 O O . LEU A 1 100 ? 5.249 32.112 2.610 1.00 68.19 100 LEU A O 1
ATOM 781 N N . TYR A 1 101 ? 4.137 30.175 2.813 1.00 66.31 101 TYR A N 1
ATOM 782 C CA . TYR A 1 101 ? 2.908 30.628 2.135 1.00 66.31 101 TYR A CA 1
ATOM 783 C C . TYR A 1 101 ? 1.678 30.783 3.054 1.00 66.31 101 TYR A C 1
ATOM 785 O O . TYR A 1 101 ? 0.587 31.120 2.590 1.00 66.31 101 TYR A O 1
ATOM 793 N N . GLY A 1 102 ? 1.833 30.590 4.368 1.00 65.38 102 GLY A N 1
ATOM 794 C CA . GLY A 1 102 ? 0.808 30.933 5.359 1.00 65.38 102 GLY A CA 1
ATOM 795 C C . GLY A 1 102 ? -0.414 29.987 5.410 1.00 65.38 102 GLY A C 1
ATOM 796 O O . GLY A 1 102 ? -0.357 28.842 4.962 1.00 65.38 102 GLY A O 1
ATOM 797 N N . PRO A 1 103 ? -1.544 30.420 6.004 1.00 65.38 103 PRO A N 1
ATOM 798 C CA . PRO A 1 103 ? -2.615 29.522 6.458 1.00 65.38 103 PRO A CA 1
ATOM 799 C C . PRO A 1 103 ? -3.410 28.815 5.346 1.00 65.38 103 PRO A C 1
ATOM 801 O O . PRO A 1 103 ? -3.895 27.708 5.572 1.00 65.38 103 PRO A O 1
ATOM 804 N N . LEU A 1 104 ? -3.516 29.395 4.143 1.00 62.06 104 LEU A N 1
ATOM 805 C CA . LEU A 1 104 ? -4.165 28.736 2.996 1.00 62.06 104 LEU A CA 1
ATOM 806 C C . LEU A 1 104 ? -3.325 27.568 2.457 1.00 62.06 104 LEU A C 1
ATOM 808 O O . LEU A 1 104 ? -3.879 26.527 2.105 1.00 62.06 104 LEU A O 1
ATOM 812 N N . ALA A 1 105 ? -1.994 27.689 2.487 1.00 64.31 105 ALA A N 1
ATOM 813 C CA . ALA A 1 105 ? -1.097 26.570 2.206 1.00 64.31 105 ALA A CA 1
ATOM 814 C C . ALA A 1 105 ? -1.197 25.484 3.291 1.00 64.31 105 ALA A C 1
ATOM 816 O O . ALA A 1 105 ? -1.080 24.300 2.992 1.00 64.31 105 ALA A O 1
ATOM 817 N N . GLY A 1 106 ? -1.518 25.860 4.534 1.00 65.62 106 GLY A N 1
ATOM 818 C CA . GLY A 1 106 ? -1.738 24.918 5.634 1.00 65.62 106 GLY A CA 1
ATOM 819 C C . GLY A 1 106 ? -2.859 23.909 5.398 1.00 65.62 106 GLY A C 1
ATOM 820 O O . GLY A 1 106 ? -2.721 22.753 5.798 1.00 65.62 106 GLY A O 1
ATOM 821 N N . LEU A 1 107 ? -3.933 24.292 4.702 1.00 68.06 107 LEU A N 1
ATOM 822 C CA . LEU A 1 107 ? -5.018 23.364 4.370 1.00 68.06 107 LEU A CA 1
ATOM 823 C C . LEU A 1 107 ? -4.578 22.308 3.343 1.00 68.06 107 LEU A C 1
ATOM 825 O O . LEU A 1 107 ? -4.885 21.129 3.503 1.00 68.06 107 LEU A O 1
ATOM 829 N N . LEU A 1 108 ? -3.816 22.718 2.327 1.00 69.38 108 LEU A N 1
ATOM 830 C CA . LEU A 1 108 ? -3.219 21.809 1.342 1.00 69.38 108 LEU A CA 1
ATOM 831 C C . LEU A 1 108 ? -2.203 20.866 1.992 1.00 69.38 108 LEU A C 1
ATOM 833 O O . LEU A 1 108 ? -2.202 19.668 1.722 1.00 69.38 108 LEU A O 1
ATOM 837 N N . VAL A 1 109 ? -1.394 21.383 2.915 1.00 72.81 109 VAL A N 1
ATOM 838 C CA . VAL A 1 109 ? -0.431 20.579 3.672 1.00 72.81 109 VAL A CA 1
ATOM 839 C C . VAL A 1 109 ? -1.153 19.534 4.524 1.00 72.81 109 VAL A C 1
ATOM 841 O O . VAL A 1 109 ? -0.765 18.370 4.504 1.00 72.81 109 VAL A O 1
ATOM 844 N N . LEU A 1 110 ? -2.263 19.872 5.186 1.00 75.62 110 LEU A N 1
ATOM 845 C CA . LEU A 1 110 ? -3.059 18.894 5.943 1.00 75.62 110 LEU A CA 1
ATOM 846 C C . LEU A 1 110 ? -3.533 17.705 5.090 1.00 75.62 110 LEU A C 1
ATOM 848 O O . LEU A 1 110 ? -3.575 16.583 5.597 1.00 75.62 110 LEU A O 1
ATOM 852 N N . LEU A 1 111 ? -3.841 17.915 3.807 1.00 78.19 111 LEU A N 1
ATOM 853 C CA . LEU A 1 111 ? -4.236 16.835 2.895 1.00 78.19 111 LEU A CA 1
ATOM 854 C C . LEU A 1 111 ? -3.080 15.865 2.617 1.00 78.19 111 LEU A C 1
ATOM 856 O O . LEU A 1 111 ? -3.293 14.651 2.642 1.00 78.19 111 LEU A O 1
ATOM 860 N N . ILE A 1 112 ? -1.853 16.373 2.449 1.00 78.31 112 ILE A N 1
ATOM 861 C CA . ILE A 1 112 ? -0.640 15.550 2.274 1.00 78.31 112 ILE A CA 1
ATOM 862 C C . ILE A 1 112 ? -0.391 14.691 3.523 1.00 78.31 112 ILE A C 1
ATOM 864 O O . ILE A 1 112 ? -0.020 13.524 3.423 1.00 78.31 112 ILE A O 1
ATOM 868 N N . TYR A 1 113 ? -0.668 15.234 4.710 1.00 82.44 113 TYR A N 1
ATOM 869 C CA . TYR A 1 113 ? -0.537 14.518 5.983 1.00 82.44 113 TYR A CA 1
ATOM 870 C C . TYR A 1 113 ? -1.725 13.595 6.308 1.00 82.44 113 TYR A C 1
ATOM 872 O O . TYR A 1 113 ? -1.687 12.890 7.322 1.00 82.44 113 TYR A O 1
ATOM 880 N N . SER A 1 114 ? -2.767 13.540 5.469 1.00 85.88 114 SER A N 1
ATOM 881 C CA . SER A 1 114 ? -3.951 12.698 5.709 1.00 85.88 114 SER A CA 1
ATOM 882 C C . SER A 1 114 ? -3.635 11.220 6.007 1.00 85.88 114 SER A C 1
ATOM 884 O O . SER A 1 114 ? -4.250 10.687 6.939 1.00 85.88 114 SER A O 1
ATOM 886 N N . PRO A 1 115 ? -2.636 10.557 5.378 1.00 88.00 115 PRO A N 1
ATOM 887 C CA . PRO A 1 115 ? -2.294 9.170 5.707 1.00 88.00 115 PRO A CA 1
ATOM 888 C C . PRO A 1 115 ? -1.694 9.010 7.110 1.00 88.00 115 PRO A C 1
ATOM 890 O O . PRO A 1 115 ? -1.884 7.975 7.743 1.00 88.00 115 PRO A O 1
ATOM 893 N N . VAL A 1 116 ? -1.029 10.041 7.646 1.00 89.31 116 VAL A N 1
ATOM 894 C CA . VAL A 1 116 ? -0.505 10.037 9.023 1.00 89.31 116 VAL A CA 1
ATOM 895 C C . VAL A 1 116 ? -1.657 10.103 10.024 1.00 89.31 116 VAL A C 1
ATOM 897 O O . VAL A 1 116 ? -1.705 9.327 10.982 1.00 89.31 116 VAL A O 1
ATOM 900 N N . PHE A 1 117 ? -2.629 10.990 9.792 1.00 90.50 117 PHE A N 1
ATOM 901 C CA . PHE A 1 117 ? -3.830 11.067 10.627 1.00 90.50 117 PHE A CA 1
ATOM 902 C C . PHE A 1 117 ? -4.649 9.771 10.562 1.00 90.50 117 PHE A C 1
ATOM 904 O O . PHE A 1 117 ? -5.129 9.296 11.598 1.00 90.50 117 PHE A O 1
ATOM 911 N N . ALA A 1 118 ? -4.758 9.171 9.372 1.00 91.19 118 ALA A N 1
ATOM 912 C CA . ALA A 1 118 ? -5.374 7.865 9.157 1.00 91.19 118 ALA A CA 1
ATOM 913 C C . ALA A 1 118 ? -4.657 6.764 9.941 1.00 91.19 118 ALA A C 1
ATOM 915 O O . ALA A 1 118 ? -5.297 6.065 10.727 1.00 91.19 118 ALA A O 1
ATOM 916 N N . LEU A 1 119 ? -3.330 6.672 9.825 1.00 94.19 119 LEU A N 1
ATOM 917 C CA . LEU A 1 119 ? -2.506 5.706 10.551 1.00 94.19 119 LEU A CA 1
ATOM 918 C C . LEU A 1 119 ? -2.747 5.780 12.063 1.00 94.19 119 LEU A C 1
ATOM 920 O O . LEU A 1 119 ? -3.017 4.765 12.710 1.00 94.19 119 LEU A O 1
ATOM 924 N N . ILE A 1 120 ? -2.710 6.987 12.634 1.00 93.44 120 ILE A N 1
ATOM 925 C CA . ILE A 1 120 ? -2.956 7.193 14.067 1.00 93.44 120 ILE A CA 1
ATOM 926 C C . ILE A 1 120 ? -4.374 6.741 14.442 1.00 93.44 120 ILE A C 1
ATOM 928 O O . ILE A 1 120 ? -4.562 6.113 15.489 1.00 93.44 120 ILE A O 1
ATOM 932 N N . ALA A 1 121 ? -5.373 7.040 13.607 1.00 93.62 121 ALA A N 1
ATOM 933 C CA . ALA A 1 121 ? -6.760 6.658 13.849 1.00 93.62 121 ALA A CA 1
ATOM 934 C C . ALA A 1 121 ? -6.941 5.134 13.809 1.00 93.62 121 ALA A C 1
ATOM 936 O O . ALA A 1 121 ? -7.564 4.580 14.720 1.00 93.62 121 ALA A O 1
ATOM 937 N N . PHE A 1 122 ? -6.344 4.449 12.830 1.00 95.88 122 PHE A N 1
ATOM 938 C CA . PHE A 1 122 ? -6.354 2.990 12.729 1.00 95.88 122 PHE A CA 1
ATOM 939 C C . PHE A 1 122 ? -5.693 2.334 13.940 1.00 95.88 122 PHE A C 1
ATOM 941 O O . PHE A 1 122 ? -6.325 1.518 14.611 1.00 95.88 122 PHE A O 1
ATOM 948 N N . VAL A 1 123 ? -4.471 2.744 14.294 1.00 94.75 123 VAL A N 1
ATOM 949 C CA . VAL A 1 123 ? -3.727 2.175 15.432 1.00 94.75 123 VAL A CA 1
ATOM 950 C C . VAL A 1 123 ? -4.476 2.392 16.748 1.00 94.75 123 VAL A C 1
ATOM 952 O O . VAL A 1 123 ? -4.628 1.465 17.551 1.00 94.75 123 VAL A O 1
ATOM 955 N N . ARG A 1 124 ? -4.993 3.605 16.984 1.00 94.06 124 ARG A N 1
ATOM 956 C CA . ARG A 1 124 ? -5.765 3.902 18.200 1.00 94.06 124 ARG A CA 1
ATOM 957 C C . ARG A 1 124 ? -7.064 3.111 18.259 1.00 94.06 124 ARG A C 1
ATOM 959 O O . ARG A 1 124 ? -7.418 2.628 19.335 1.00 94.06 124 ARG A O 1
ATOM 966 N N . SER A 1 125 ? -7.751 2.948 17.134 1.00 93.25 125 SER A N 1
ATOM 967 C CA . SER A 1 125 ? -8.993 2.175 17.062 1.00 93.25 125 SER A CA 1
ATOM 968 C C . SER A 1 125 ? -8.735 0.685 17.268 1.00 93.25 125 SER A C 1
ATOM 970 O O . SER A 1 125 ? -9.414 0.068 18.086 1.00 93.25 125 SER A O 1
ATOM 972 N N . ALA A 1 126 ? -7.694 0.127 16.645 1.00 93.25 126 ALA A N 1
ATOM 973 C CA . ALA A 1 126 ? -7.276 -1.260 16.837 1.00 93.25 126 ALA A CA 1
ATOM 974 C C . ALA A 1 126 ? -6.923 -1.548 18.304 1.00 93.25 126 ALA A C 1
ATOM 976 O O . ALA A 1 126 ? -7.398 -2.535 18.870 1.00 93.25 126 ALA A O 1
ATOM 977 N N . ARG A 1 127 ? -6.167 -0.651 18.958 1.00 91.94 127 ARG A N 1
ATOM 978 C CA . ARG A 1 127 ? -5.844 -0.758 20.391 1.00 91.94 127 ARG A CA 1
ATOM 979 C C . ARG A 1 127 ? -7.094 -0.660 21.264 1.00 91.94 127 ARG A C 1
ATOM 981 O O . ARG A 1 127 ? -7.234 -1.413 22.224 1.00 91.94 127 ARG A O 1
ATOM 988 N N . LYS A 1 128 ? -8.017 0.249 20.946 1.00 91.81 128 LYS A N 1
ATOM 989 C CA . LYS A 1 128 ? -9.274 0.392 21.690 1.00 91.81 128 LYS A CA 1
ATOM 990 C C . LYS A 1 128 ? -10.124 -0.873 21.601 1.00 91.81 128 LYS A C 1
ATOM 992 O O . LYS A 1 128 ? -10.620 -1.339 22.622 1.00 91.81 128 LYS A O 1
ATOM 997 N N . ILE A 1 129 ? -10.254 -1.435 20.401 1.00 91.56 129 ILE A N 1
ATOM 998 C CA . ILE A 1 129 ? -10.965 -2.690 20.160 1.00 91.56 129 ILE A CA 1
ATOM 999 C C . ILE A 1 129 ? -10.293 -3.835 20.921 1.00 91.56 129 ILE A C 1
ATOM 1001 O O . ILE A 1 129 ? -10.971 -4.490 21.712 1.00 91.56 129 ILE A O 1
ATOM 1005 N N . HIS A 1 130 ? -8.968 -3.985 20.797 1.00 91.06 130 HIS A N 1
ATOM 1006 C CA . HIS A 1 130 ? -8.184 -4.977 21.539 1.00 91.06 130 HIS A CA 1
ATOM 1007 C C . HIS A 1 130 ? -8.435 -4.887 23.043 1.00 91.06 130 HIS A C 1
ATOM 1009 O O . HIS A 1 130 ? -8.671 -5.897 23.695 1.00 91.06 130 HIS A O 1
ATOM 1015 N N . ASN A 1 131 ? -8.463 -3.676 23.603 1.00 90.56 131 ASN A N 1
ATOM 1016 C CA . ASN A 1 131 ? -8.707 -3.463 25.028 1.00 90.56 131 ASN A CA 1
ATOM 1017 C C . ASN A 1 131 ? -10.169 -3.710 25.439 1.00 90.56 131 ASN A C 1
ATOM 1019 O O . ASN A 1 131 ? -10.405 -4.039 26.597 1.00 90.56 131 ASN A O 1
ATOM 1023 N N . SER A 1 132 ? -11.124 -3.623 24.512 1.00 89.06 132 SER A N 1
ATOM 1024 C CA . SER A 1 132 ? -12.561 -3.779 24.786 1.00 89.06 132 SER A CA 1
ATOM 1025 C C . SER A 1 132 ? -13.108 -5.207 24.693 1.00 89.06 132 SER A C 1
ATOM 1027 O O . SER A 1 132 ? -14.220 -5.439 25.159 1.00 89.06 132 SER A O 1
ATOM 1029 N N . VAL A 1 133 ? -12.382 -6.135 24.063 1.00 90.69 133 VAL A N 1
ATOM 1030 C CA . VAL A 1 133 ? -12.803 -7.542 23.906 1.00 90.69 133 VAL A CA 1
ATOM 1031 C C . VAL A 1 133 ? -12.363 -8.405 25.091 1.00 90.69 133 VAL A C 1
ATOM 1033 O O . VAL A 1 133 ? -11.358 -8.093 25.734 1.00 90.69 133 VAL A O 1
ATOM 1036 N N . THR A 1 134 ? -13.091 -9.475 25.390 1.00 90.38 134 THR A N 1
ATOM 1037 C CA . THR A 1 134 ? -12.829 -10.361 26.537 1.00 90.38 134 THR A CA 1
ATOM 1038 C C . THR A 1 134 ? -11.611 -11.255 26.290 1.00 90.38 134 THR A C 1
ATOM 1040 O O . THR A 1 134 ? -10.620 -11.172 27.018 1.00 90.38 134 THR A O 1
ATOM 1043 N N . GLU A 1 135 ? -11.611 -12.019 25.197 1.00 92.69 135 GLU A N 1
ATOM 1044 C CA . GLU A 1 135 ? -10.518 -12.919 24.817 1.00 92.69 135 GLU A CA 1
ATOM 1045 C C . GLU A 1 135 ? -9.388 -12.160 24.110 1.00 92.69 135 GLU A C 1
ATOM 1047 O O . GLU A 1 135 ? -9.365 -12.010 22.880 1.00 92.69 135 GLU A O 1
ATOM 1052 N N . LYS A 1 136 ? -8.409 -11.683 24.890 1.00 92.31 136 LYS A N 1
ATOM 1053 C CA . LYS A 1 136 ? -7.213 -10.999 24.358 1.00 92.31 136 LYS A CA 1
ATOM 1054 C C . LYS A 1 136 ? -6.382 -11.895 23.455 1.00 92.31 136 LYS A C 1
ATOM 1056 O O . LYS A 1 136 ? -5.807 -11.405 22.489 1.00 92.31 136 LYS A O 1
ATOM 1061 N N . ARG A 1 137 ? -6.338 -13.200 23.738 1.00 92.94 137 ARG A N 1
ATOM 1062 C CA . ARG A 1 137 ? -5.570 -14.168 22.949 1.00 92.94 137 ARG A CA 1
ATOM 1063 C C . ARG A 1 137 ? -6.042 -14.173 21.497 1.00 92.94 137 ARG A C 1
ATOM 1065 O O . ARG A 1 137 ? -5.220 -13.971 20.611 1.00 92.94 137 ARG A O 1
ATOM 1072 N N . ILE A 1 138 ? -7.348 -14.320 21.263 1.00 91.19 138 ILE A N 1
ATOM 1073 C CA . ILE A 1 138 ? -7.946 -14.301 19.915 1.00 91.19 138 ILE A CA 1
ATOM 1074 C C . ILE A 1 138 ? -7.606 -12.989 19.206 1.00 91.19 138 ILE A C 1
ATOM 1076 O O . ILE A 1 138 ? -7.147 -12.988 18.070 1.00 91.19 138 ILE A O 1
ATOM 1080 N N . SER A 1 139 ? -7.751 -11.873 19.914 1.00 91.00 139 SER A N 1
ATOM 1081 C CA . SER A 1 139 ? -7.425 -10.552 19.394 1.00 91.00 139 SER A CA 1
ATOM 1082 C C . SER A 1 139 ? -5.959 -10.415 18.958 1.00 91.00 139 SER A C 1
ATOM 1084 O O . SER A 1 139 ? -5.678 -9.912 17.871 1.00 91.00 139 SER A O 1
ATOM 1086 N N . THR A 1 140 ? -5.017 -10.901 19.769 1.00 92.50 140 THR A N 1
ATOM 1087 C CA . THR A 1 140 ? -3.586 -10.910 19.436 1.00 92.50 140 THR A CA 1
ATOM 1088 C C . THR A 1 140 ? -3.294 -11.798 18.230 1.00 92.50 140 THR A C 1
ATOM 1090 O O . THR A 1 140 ? -2.526 -11.392 17.362 1.00 92.50 140 THR A O 1
ATOM 1093 N N . TRP A 1 141 ? -3.930 -12.971 18.132 1.00 95.50 141 TRP A N 1
ATOM 1094 C CA . TRP A 1 141 ? -3.805 -13.848 16.962 1.00 95.50 141 TRP A CA 1
ATOM 1095 C C . TRP A 1 141 ? -4.356 -13.206 15.691 1.00 95.50 141 TRP A C 1
ATOM 1097 O O . TRP A 1 141 ? -3.737 -13.342 14.644 1.00 95.50 141 TRP A O 1
ATOM 1107 N N . LEU A 1 142 ? -5.465 -12.468 15.767 1.00 93.56 142 LEU A N 1
ATOM 1108 C CA . LEU A 1 142 ? -6.016 -11.750 14.615 1.00 93.56 142 LEU A CA 1
ATOM 1109 C C . LEU A 1 142 ? -5.081 -10.632 14.146 1.00 93.56 142 LEU A C 1
ATOM 1111 O O . LEU A 1 142 ? -4.832 -10.508 12.948 1.00 93.56 142 LEU A O 1
ATOM 1115 N N . ILE A 1 143 ? -4.520 -9.848 15.072 1.00 92.56 143 ILE A N 1
ATOM 1116 C CA . ILE A 1 143 ? -3.547 -8.797 14.737 1.00 92.56 143 ILE A CA 1
ATOM 1117 C C . ILE A 1 143 ? -2.282 -9.419 14.135 1.00 92.56 143 ILE A C 1
ATOM 1119 O O . ILE A 1 143 ? -1.884 -9.055 13.030 1.00 92.56 143 ILE A O 1
ATOM 1123 N N . GLY A 1 144 ? -1.671 -10.370 14.847 1.00 92.75 144 GLY A N 1
ATOM 1124 C CA . GLY A 1 144 ? -0.437 -11.028 14.425 1.00 92.75 144 GLY A CA 1
ATOM 1125 C C . GLY A 1 144 ? -0.607 -11.779 13.109 1.00 92.75 144 GLY A C 1
ATOM 1126 O O . GLY A 1 144 ? 0.185 -11.588 12.198 1.00 92.75 144 GLY A O 1
ATOM 1127 N N . GLY A 1 145 ? -1.686 -12.549 12.969 1.00 95.06 145 GLY A N 1
ATOM 1128 C CA . GLY A 1 145 ? -2.006 -13.291 11.752 1.00 95.06 145 GLY A CA 1
ATOM 1129 C C . GLY A 1 145 ? -2.200 -12.382 10.543 1.00 95.06 145 GLY A C 1
ATOM 1130 O O . GLY A 1 145 ? -1.660 -12.673 9.482 1.00 95.06 145 GLY A O 1
ATOM 1131 N N . THR A 1 146 ? -2.883 -11.243 10.705 1.00 94.38 146 THR A N 1
ATOM 1132 C CA . THR A 1 146 ? -3.039 -10.257 9.620 1.00 94.38 146 THR A CA 1
ATOM 1133 C C . THR A 1 146 ? -1.682 -9.712 9.172 1.00 94.38 146 THR A C 1
ATOM 1135 O O . THR A 1 146 ? -1.395 -9.683 7.977 1.00 94.38 146 THR A O 1
ATOM 1138 N N . ILE A 1 147 ? -0.818 -9.340 10.124 1.00 93.94 147 ILE A N 1
ATOM 1139 C CA . ILE A 1 147 ? 0.545 -8.873 9.831 1.00 93.94 147 ILE A CA 1
ATOM 1140 C C . ILE A 1 147 ? 1.339 -9.968 9.109 1.00 93.94 147 ILE A C 1
ATOM 1142 O O . ILE A 1 147 ? 1.959 -9.697 8.086 1.00 93.94 147 ILE A O 1
ATOM 1146 N N . THR A 1 148 ? 1.301 -11.208 9.601 1.00 95.06 148 THR A N 1
ATOM 1147 C CA . THR A 1 148 ? 2.025 -12.334 9.000 1.00 95.06 148 THR A CA 1
ATOM 1148 C C . THR A 1 148 ? 1.560 -12.623 7.577 1.00 95.06 148 THR A C 1
ATOM 1150 O O . THR A 1 148 ? 2.406 -12.844 6.714 1.00 95.06 148 THR A O 1
ATOM 1153 N N . ILE A 1 149 ? 0.251 -12.601 7.310 1.00 93.88 149 ILE A N 1
ATOM 1154 C CA . ILE A 1 149 ? -0.302 -12.825 5.965 1.00 93.88 149 ILE A CA 1
ATOM 1155 C C . ILE A 1 149 ? 0.204 -11.750 5.004 1.00 93.88 149 ILE A C 1
ATOM 1157 O O . ILE A 1 149 ? 0.741 -12.086 3.950 1.00 93.88 149 ILE A O 1
ATOM 1161 N N . ILE A 1 150 ? 0.094 -10.476 5.389 1.00 91.31 150 ILE A N 1
ATOM 1162 C CA . ILE A 1 150 ? 0.519 -9.355 4.543 1.00 91.31 150 ILE A CA 1
ATOM 1163 C C . ILE A 1 150 ? 2.029 -9.410 4.289 1.00 91.31 150 ILE A C 1
ATOM 1165 O O . ILE A 1 150 ? 2.457 -9.329 3.144 1.00 91.31 150 ILE A O 1
ATOM 1169 N N . LEU A 1 151 ? 2.842 -9.634 5.325 1.00 91.31 151 LEU A N 1
ATOM 1170 C CA . LEU A 1 151 ? 4.293 -9.760 5.164 1.00 91.31 151 LEU A CA 1
ATOM 1171 C C . LEU A 1 151 ? 4.675 -10.953 4.284 1.00 91.31 151 LEU A C 1
ATOM 1173 O O . LEU A 1 151 ? 5.557 -10.825 3.439 1.00 91.31 151 LEU A O 1
ATOM 1177 N N . SER A 1 152 ? 4.009 -12.098 4.447 1.00 93.19 152 SER A N 1
ATOM 1178 C CA . SER A 1 152 ? 4.271 -13.277 3.615 1.00 93.19 152 SER A CA 1
ATOM 1179 C C . SER A 1 152 ? 3.947 -12.994 2.152 1.00 93.19 152 SER A C 1
ATOM 1181 O O . SER A 1 152 ? 4.735 -13.334 1.272 1.00 93.19 152 SER A O 1
ATOM 1183 N N . TYR A 1 153 ? 2.826 -12.318 1.895 1.00 90.81 153 TYR A N 1
ATOM 1184 C CA . TYR A 1 153 ? 2.456 -11.884 0.556 1.00 90.81 153 TYR A CA 1
ATOM 1185 C C . TYR A 1 153 ? 3.494 -10.920 -0.034 1.00 90.81 153 TYR A C 1
ATOM 1187 O O . TYR A 1 153 ? 3.969 -11.150 -1.143 1.00 90.81 153 TYR A O 1
ATOM 1195 N N . SER A 1 154 ? 3.929 -9.906 0.719 1.00 88.19 154 SER A N 1
ATOM 1196 C CA . SER A 1 154 ? 4.956 -8.962 0.265 1.00 88.19 154 SER A CA 1
ATOM 1197 C C . SER A 1 154 ? 6.301 -9.634 -0.032 1.00 88.19 154 SER A C 1
ATOM 1199 O O . SER A 1 154 ? 6.973 -9.266 -0.994 1.00 88.19 154 SER A O 1
ATOM 1201 N N . ILE A 1 155 ? 6.697 -10.640 0.754 1.00 90.88 155 ILE A N 1
ATOM 1202 C CA . ILE A 1 155 ? 7.912 -11.430 0.494 1.00 90.88 155 ILE A CA 1
ATOM 1203 C C . ILE A 1 155 ? 7.772 -12.220 -0.811 1.00 90.88 155 ILE A C 1
ATOM 1205 O O . ILE A 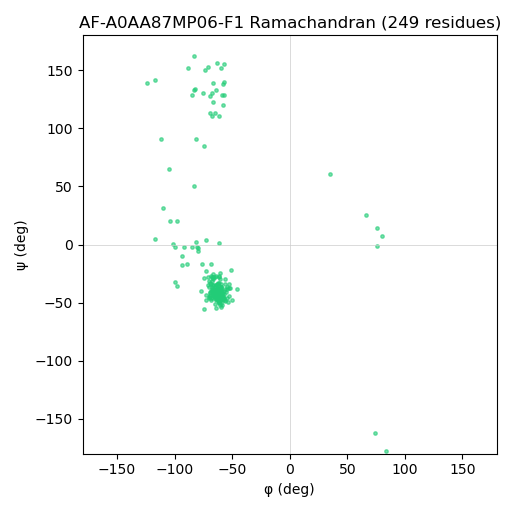1 155 ? 8.682 -12.200 -1.638 1.00 90.88 155 ILE A O 1
ATOM 1209 N N . LEU A 1 156 ? 6.635 -12.890 -1.024 1.00 91.12 156 LEU A N 1
ATOM 1210 C CA . LEU A 1 156 ? 6.372 -13.619 -2.267 1.00 91.12 156 LEU A CA 1
ATOM 1211 C C . LEU A 1 156 ? 6.367 -12.684 -3.479 1.00 91.12 156 LEU A C 1
ATOM 1213 O O . LEU A 1 156 ? 6.970 -13.011 -4.501 1.00 91.12 156 LEU A O 1
ATOM 1217 N N . TYR A 1 157 ? 5.747 -11.512 -3.346 1.00 89.62 157 TYR A N 1
ATOM 1218 C CA . TYR A 1 157 ? 5.737 -10.485 -4.380 1.00 89.62 157 TYR A CA 1
ATOM 1219 C C . TYR A 1 157 ? 7.155 -10.009 -4.712 1.00 89.62 157 TYR A C 1
ATOM 1221 O O . TYR A 1 157 ? 7.513 -9.931 -5.883 1.00 89.62 157 TYR A O 1
ATOM 1229 N N . LYS A 1 158 ? 8.005 -9.778 -3.702 1.00 91.44 158 LYS A N 1
ATOM 1230 C CA . LYS A 1 158 ? 9.415 -9.421 -3.917 1.00 91.44 158 LYS A CA 1
ATOM 1231 C C . LYS A 1 158 ? 10.179 -10.507 -4.681 1.00 91.44 158 LYS A C 1
ATOM 1233 O O . LYS A 1 158 ? 10.915 -10.191 -5.602 1.00 91.44 158 LYS A O 1
ATOM 1238 N N . ILE A 1 159 ? 9.983 -11.783 -4.351 1.00 92.38 159 ILE A N 1
ATOM 1239 C CA . ILE A 1 159 ? 10.639 -12.882 -5.082 1.00 92.38 159 ILE A CA 1
ATOM 1240 C C . ILE A 1 159 ? 10.199 -12.901 -6.554 1.00 92.38 159 ILE A C 1
ATOM 1242 O O . ILE A 1 159 ? 11.015 -13.149 -7.440 1.00 92.38 159 ILE A O 1
ATOM 1246 N N . GLN A 1 160 ? 8.915 -12.655 -6.830 1.00 90.69 160 GLN A N 1
ATOM 1247 C CA . GLN A 1 160 ? 8.409 -12.555 -8.203 1.00 90.69 160 GLN A CA 1
ATOM 1248 C C . GLN A 1 160 ? 8.975 -11.333 -8.931 1.00 90.69 160 GLN A C 1
ATOM 1250 O O . GLN A 1 160 ? 9.327 -11.439 -10.103 1.00 90.69 160 GLN A O 1
ATOM 1255 N N . TRP A 1 161 ? 9.092 -10.209 -8.226 1.00 91.06 161 TRP A N 1
ATOM 1256 C CA . TRP A 1 161 ? 9.695 -8.980 -8.726 1.00 91.06 161 TRP A CA 1
ATOM 1257 C C . TRP A 1 161 ? 11.147 -9.194 -9.144 1.00 91.06 161 TRP A C 1
ATOM 1259 O O . TRP A 1 161 ? 11.491 -8.922 -10.289 1.00 91.06 161 TRP A O 1
ATOM 1269 N N . ASP A 1 162 ? 11.976 -9.737 -8.251 1.00 91.88 162 ASP A N 1
ATOM 1270 C CA . ASP A 1 1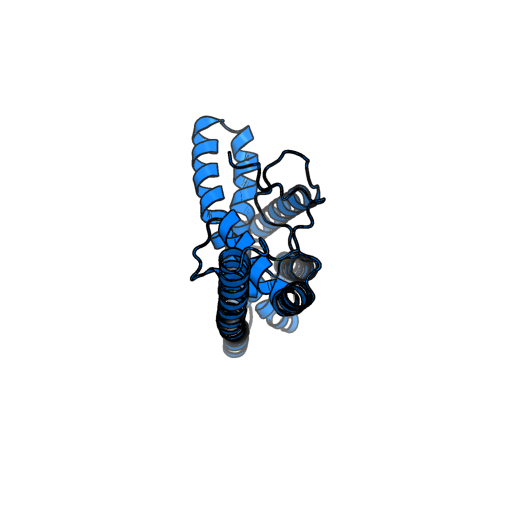62 ? 13.408 -9.921 -8.500 1.00 91.88 162 ASP A CA 1
ATOM 1271 C C . ASP A 1 162 ? 13.633 -10.856 -9.713 1.00 91.88 162 ASP A C 1
ATOM 1273 O O . ASP A 1 162 ? 14.450 -10.564 -10.584 1.00 91.88 162 ASP A O 1
ATOM 1277 N N . ARG A 1 163 ? 12.832 -11.928 -9.844 1.00 91.75 163 ARG A N 1
ATOM 1278 C CA . ARG A 1 163 ? 12.862 -12.830 -11.016 1.00 91.75 163 ARG A CA 1
ATOM 1279 C C . ARG A 1 163 ? 12.433 -12.145 -12.311 1.00 91.75 163 ARG A C 1
ATOM 1281 O O . ARG A 1 163 ? 13.015 -12.395 -13.362 1.00 91.75 163 ARG A O 1
ATOM 1288 N N . ALA A 1 164 ? 11.385 -11.325 -12.252 1.00 89.38 164 ALA A N 1
ATOM 1289 C CA . ALA A 1 164 ? 10.917 -10.568 -13.406 1.00 89.38 164 ALA A CA 1
ATOM 1290 C C . ALA A 1 164 ? 11.978 -9.558 -13.860 1.00 89.38 164 ALA A C 1
ATOM 1292 O O . ALA A 1 164 ? 12.210 -9.405 -15.056 1.00 89.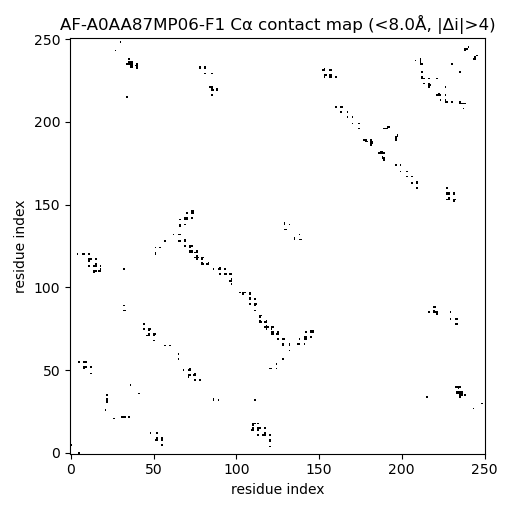38 164 ALA A O 1
ATOM 1293 N N . GLN A 1 165 ? 12.632 -8.893 -12.908 1.00 91.06 165 GLN A N 1
ATOM 1294 C CA . GLN A 1 165 ? 13.667 -7.903 -13.175 1.00 91.06 165 GLN A CA 1
ATOM 1295 C C . GLN A 1 165 ? 14.895 -8.541 -13.836 1.00 91.06 165 GLN A C 1
ATOM 1297 O O . GLN A 1 165 ? 15.395 -8.009 -14.824 1.00 91.06 165 GLN A O 1
ATOM 1302 N N . GLU A 1 166 ? 15.335 -9.704 -13.350 1.00 92.75 166 GLU A N 1
ATOM 1303 C CA . GLU A 1 166 ? 16.419 -10.478 -13.969 1.00 92.75 166 GLU A CA 1
ATOM 1304 C C . GLU A 1 166 ? 16.067 -10.892 -15.406 1.00 92.75 166 GLU A C 1
ATOM 1306 O O . GLU A 1 166 ? 16.850 -10.660 -16.326 1.00 92.75 166 GLU A O 1
ATOM 1311 N N . PHE A 1 167 ? 14.855 -11.408 -15.629 1.00 91.31 167 PHE A N 1
ATOM 1312 C CA . PHE A 1 167 ? 14.409 -11.811 -16.963 1.00 91.31 167 PHE A CA 1
ATOM 1313 C C . PHE A 1 167 ? 14.352 -10.636 -17.952 1.00 91.31 167 PHE A C 1
ATOM 1315 O O . PHE A 1 167 ? 14.854 -10.745 -19.070 1.00 91.31 167 PHE A O 1
ATOM 1322 N N . VAL A 1 168 ? 13.759 -9.503 -17.553 1.00 88.94 168 VAL A N 1
ATOM 1323 C CA . VAL A 1 168 ? 13.694 -8.308 -18.412 1.00 88.94 168 VAL A CA 1
ATOM 1324 C C . VAL A 1 168 ? 15.098 -7.779 -18.702 1.00 88.94 168 VAL A C 1
ATOM 1326 O O . VAL A 1 168 ? 15.390 -7.458 -19.849 1.00 88.94 168 VAL A O 1
ATOM 1329 N N . TYR A 1 169 ? 15.992 -7.763 -17.711 1.00 90.56 169 TYR A N 1
ATOM 1330 C CA . TYR A 1 169 ? 17.378 -7.335 -17.902 1.00 90.56 169 TYR A CA 1
ATOM 1331 C C . TYR A 1 169 ? 18.131 -8.206 -18.920 1.00 90.56 169 TYR A C 1
ATOM 1333 O O . TYR A 1 169 ? 18.838 -7.685 -19.786 1.00 90.56 169 TYR A O 1
ATOM 1341 N N . GLU A 1 170 ? 17.972 -9.529 -18.859 1.00 91.88 170 GLU A N 1
ATOM 1342 C CA . GLU A 1 170 ? 18.585 -10.435 -19.833 1.00 91.88 170 GLU A CA 1
ATOM 1343 C C . GLU A 1 170 ? 18.036 -10.238 -21.251 1.00 91.88 170 GLU A C 1
ATOM 1345 O O . GLU A 1 170 ? 18.804 -10.246 -22.217 1.00 91.88 170 GLU A O 1
ATOM 1350 N N . GLU A 1 171 ? 16.721 -10.071 -21.395 1.00 88.56 171 GLU A N 1
ATOM 1351 C CA . GLU A 1 171 ? 16.074 -9.824 -22.686 1.00 88.56 171 GLU A CA 1
ATOM 1352 C C . GLU A 1 171 ? 16.489 -8.466 -23.281 1.00 88.56 171 GLU A C 1
ATOM 1354 O O . GLU A 1 171 ? 16.822 -8.398 -24.469 1.00 88.56 171 GLU A O 1
ATOM 1359 N N . ASP A 1 172 ? 16.571 -7.416 -22.456 1.00 88.44 172 ASP A N 1
ATOM 1360 C CA . ASP A 1 172 ? 17.079 -6.093 -22.841 1.00 88.44 172 ASP A CA 1
ATOM 1361 C C . ASP A 1 172 ? 18.516 -6.198 -23.378 1.00 88.44 172 ASP A C 1
ATOM 1363 O O . ASP A 1 172 ? 18.833 -5.681 -24.453 1.00 88.44 172 ASP A O 1
ATOM 1367 N N . LEU A 1 173 ? 19.380 -6.941 -22.678 1.00 90.81 173 LEU A N 1
ATOM 1368 C CA . LEU A 1 173 ? 20.773 -7.150 -23.075 1.00 90.81 173 LEU A CA 1
ATOM 1369 C C . LEU A 1 173 ? 20.894 -7.936 -24.393 1.00 90.81 173 LEU A C 1
ATOM 1371 O O . LEU A 1 173 ? 21.792 -7.668 -25.197 1.00 90.81 173 LEU A O 1
ATOM 1375 N N . LYS A 1 174 ? 20.015 -8.920 -24.635 1.00 89.69 174 LYS A N 1
ATOM 1376 C CA . LYS A 1 174 ? 19.985 -9.683 -25.897 1.00 89.69 174 LYS A CA 1
ATOM 1377 C C . LYS A 1 174 ? 19.630 -8.782 -27.075 1.00 89.69 174 LYS A C 1
ATOM 1379 O O . LYS A 1 174 ? 20.322 -8.833 -28.092 1.00 89.69 174 LYS A O 1
ATOM 1384 N N . ILE A 1 175 ? 18.592 -7.956 -26.939 1.00 88.38 175 ILE A N 1
ATOM 1385 C CA . ILE A 1 175 ? 18.180 -7.021 -27.994 1.00 88.38 175 ILE A CA 1
ATOM 1386 C C . ILE A 1 175 ? 19.237 -5.946 -28.226 1.00 88.38 175 ILE A C 1
ATOM 1388 O O . ILE A 1 175 ? 19.545 -5.662 -29.379 1.00 88.38 175 ILE A O 1
ATOM 1392 N N . GLN A 1 176 ? 19.856 -5.414 -27.171 1.00 89.00 176 GLN A N 1
ATOM 1393 C CA . GLN A 1 176 ? 20.935 -4.440 -27.319 1.00 89.00 176 GLN A CA 1
ATOM 1394 C C . GLN A 1 176 ? 22.117 -5.015 -28.115 1.00 89.00 176 GLN A C 1
ATOM 1396 O O . GLN A 1 176 ? 22.598 -4.386 -29.053 1.00 89.00 176 GLN A O 1
ATOM 1401 N N . LYS A 1 177 ? 22.555 -6.241 -27.800 1.00 91.31 177 LYS A N 1
ATOM 1402 C CA . LYS A 1 177 ? 23.631 -6.912 -28.550 1.00 91.31 177 LYS A CA 1
ATOM 1403 C C . LYS A 1 177 ? 23.249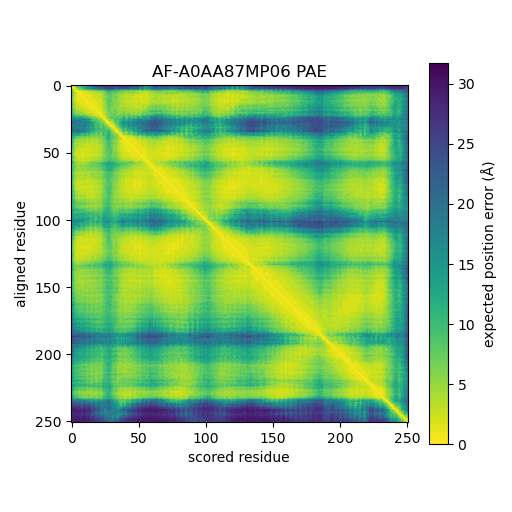 -7.183 -30.005 1.00 91.31 177 LYS A C 1
ATOM 1405 O O . LYS A 1 177 ? 24.104 -7.089 -30.881 1.00 91.31 177 LYS A O 1
ATOM 1410 N N . LEU A 1 178 ? 21.991 -7.541 -30.264 1.00 87.94 178 LEU A N 1
ATOM 1411 C CA . LEU A 1 178 ? 21.478 -7.726 -31.623 1.00 87.94 178 LEU A CA 1
ATOM 1412 C C . LEU A 1 178 ? 21.499 -6.408 -32.406 1.00 87.94 178 LEU A C 1
ATOM 1414 O O . LEU A 1 178 ? 21.956 -6.398 -33.546 1.00 87.94 178 LEU A O 1
ATOM 1418 N N . ASP A 1 179 ? 21.077 -5.303 -31.791 1.00 87.56 179 ASP A N 1
ATOM 1419 C CA . ASP A 1 179 ? 21.121 -3.970 -32.402 1.00 87.56 179 ASP A CA 1
ATOM 1420 C C . ASP A 1 179 ? 22.558 -3.551 -32.735 1.00 87.56 179 ASP A C 1
ATOM 1422 O O . ASP A 1 179 ? 22.858 -3.181 -33.869 1.00 87.56 179 ASP A O 1
ATOM 1426 N N . GLU A 1 180 ? 23.484 -3.715 -31.788 1.00 89.94 180 GLU A N 1
ATOM 1427 C CA . GLU A 1 180 ? 24.908 -3.429 -31.992 1.00 89.94 180 GLU A CA 1
ATOM 1428 C C . GLU A 1 180 ? 25.516 -4.269 -33.132 1.00 89.94 180 GLU A C 1
ATOM 1430 O O . GLU A 1 180 ? 26.341 -3.767 -33.903 1.00 89.94 180 GLU A O 1
ATOM 1435 N N . GLN A 1 181 ? 25.094 -5.528 -33.286 1.00 89.38 181 GLN A N 1
ATOM 1436 C CA . GLN A 1 181 ? 25.527 -6.402 -34.380 1.00 89.38 181 GLN A CA 1
ATOM 1437 C C . GLN A 1 181 ? 24.978 -5.968 -35.743 1.00 89.38 181 GLN A C 1
ATOM 1439 O O . GLN A 1 181 ? 25.740 -5.937 -36.709 1.00 89.38 181 GLN A O 1
ATOM 1444 N N . GLU A 1 182 ? 23.693 -5.620 -35.844 1.00 86.88 182 GLU A N 1
ATOM 1445 C CA . GLU A 1 182 ? 23.084 -5.151 -37.101 1.00 86.88 182 GLU A CA 1
ATOM 1446 C C . GLU A 1 182 ? 23.679 -3.799 -37.535 1.00 86.88 182 GLU A C 1
ATOM 1448 O O . GLU A 1 182 ? 24.001 -3.604 -38.714 1.00 86.88 182 GLU A O 1
ATOM 1453 N N . VAL A 1 183 ? 23.940 -2.902 -36.576 1.00 88.56 183 VAL A N 1
ATOM 1454 C CA . VAL A 1 183 ? 24.650 -1.636 -36.809 1.00 88.56 183 VAL A CA 1
ATOM 1455 C C . VAL A 1 183 ? 26.077 -1.897 -37.296 1.00 88.56 183 VAL A C 1
ATOM 1457 O O . VAL A 1 183 ? 26.496 -1.317 -38.299 1.00 88.56 183 VAL A O 1
ATOM 1460 N N . SER A 1 184 ? 26.808 -2.810 -36.650 1.00 88.62 184 SER A N 1
ATOM 1461 C CA . SER A 1 184 ? 28.173 -3.189 -37.055 1.00 88.62 184 SER A CA 1
ATOM 1462 C C . SER A 1 184 ? 28.220 -3.876 -38.425 1.00 88.62 184 SER A C 1
ATOM 1464 O O . SER A 1 184 ? 29.210 -3.758 -39.144 1.00 88.62 184 SER A O 1
ATOM 1466 N N . ALA A 1 185 ? 27.142 -4.561 -38.817 1.00 87.00 185 ALA A N 1
ATOM 1467 C CA . ALA A 1 185 ? 26.970 -5.175 -40.133 1.00 87.00 185 ALA A CA 1
ATOM 1468 C C . ALA A 1 185 ? 26.502 -4.184 -41.221 1.00 87.00 185 ALA A C 1
ATOM 1470 O O . ALA A 1 185 ? 26.276 -4.594 -42.362 1.00 87.00 185 ALA A O 1
ATOM 1471 N N . GLY A 1 186 ? 26.339 -2.897 -40.888 1.00 83.94 186 GLY A N 1
ATOM 1472 C CA . GLY A 1 186 ? 25.925 -1.844 -41.817 1.00 83.94 186 GLY A CA 1
ATOM 1473 C C . GLY A 1 186 ? 24.437 -1.862 -42.179 1.00 83.94 186 GLY A C 1
ATOM 1474 O O . GLY A 1 186 ? 24.045 -1.198 -43.137 1.00 83.94 186 GLY A O 1
ATOM 1475 N N . ARG A 1 187 ? 23.603 -2.609 -41.441 1.00 79.81 187 ARG A N 1
ATOM 1476 C CA . ARG A 1 187 ? 22.161 -2.764 -41.720 1.00 79.81 187 ARG A CA 1
ATOM 1477 C C . ARG A 1 187 ? 21.276 -1.745 -40.995 1.00 79.81 187 ARG A C 1
ATOM 1479 O O . ARG A 1 187 ? 20.074 -1.710 -41.237 1.00 79.81 187 ARG A O 1
ATOM 1486 N N . GLY A 1 188 ? 21.874 -0.878 -40.176 1.00 81.19 188 GLY A N 1
ATOM 1487 C CA . GLY A 1 188 ? 21.161 0.115 -39.366 1.00 81.19 188 GLY A CA 1
ATOM 1488 C C . GLY A 1 188 ? 20.636 -0.466 -38.049 1.00 81.19 188 GLY A C 1
ATOM 1489 O O . GLY A 1 188 ? 20.908 -1.619 -37.727 1.00 81.19 188 GLY A O 1
ATOM 1490 N N . ARG A 1 189 ? 19.927 0.356 -37.265 1.00 83.94 189 ARG A N 1
ATOM 1491 C CA . ARG A 1 189 ? 19.297 -0.077 -36.005 1.00 83.94 189 ARG A CA 1
ATOM 1492 C C . ARG A 1 189 ? 18.101 -0.991 -36.269 1.00 83.94 189 ARG A C 1
ATOM 1494 O O . ARG A 1 189 ? 17.439 -0.841 -37.298 1.00 83.94 189 ARG A O 1
ATOM 1501 N N . LEU A 1 190 ? 17.793 -1.880 -35.326 1.00 80.00 190 LEU A N 1
ATOM 1502 C CA . LEU A 1 190 ? 16.594 -2.713 -35.379 1.00 80.00 190 LEU A CA 1
ATOM 1503 C C . LEU A 1 190 ? 15.340 -1.836 -35.478 1.00 80.00 190 LEU A C 1
ATOM 1505 O O . LEU A 1 190 ? 15.123 -0.924 -34.679 1.00 80.00 190 LEU A O 1
ATOM 1509 N N . SER A 1 191 ? 14.500 -2.152 -36.461 1.00 80.06 191 SER A N 1
ATOM 1510 C CA . SER A 1 191 ? 13.170 -1.562 -36.578 1.00 80.06 191 SER A CA 1
ATOM 1511 C C . SER A 1 191 ? 12.233 -2.149 -35.524 1.00 80.06 191 SER A C 1
ATOM 1513 O O . SER A 1 191 ? 12.337 -3.325 -35.171 1.00 80.06 191 SER A O 1
ATOM 1515 N N . THR A 1 192 ? 11.255 -1.357 -35.087 1.00 76.19 192 THR A N 1
ATOM 1516 C CA . THR A 1 192 ? 10.149 -1.826 -34.241 1.00 76.19 192 THR A CA 1
ATOM 1517 C C . THR A 1 192 ? 9.311 -2.918 -34.909 1.00 76.19 192 THR A C 1
ATOM 1519 O O . THR A 1 192 ? 8.716 -3.738 -34.214 1.00 76.19 192 THR A O 1
ATOM 1522 N N . ASP A 1 193 ? 9.318 -2.967 -36.245 1.00 78.19 193 ASP A N 1
ATOM 1523 C CA . ASP A 1 193 ? 8.609 -3.971 -37.047 1.00 78.19 193 ASP A CA 1
ATOM 1524 C C . ASP A 1 193 ? 9.412 -5.277 -37.238 1.00 78.19 193 ASP A C 1
ATOM 1526 O O . ASP A 1 193 ? 8.927 -6.219 -37.869 1.00 78.19 193 ASP A O 1
ATOM 1530 N N . ASP A 1 194 ? 10.648 -5.363 -36.722 1.00 83.69 194 ASP A N 1
ATOM 1531 C CA . ASP A 1 194 ? 11.429 -6.607 -36.747 1.00 83.69 194 ASP A CA 1
ATOM 1532 C C . ASP A 1 194 ? 10.762 -7.649 -35.833 1.00 83.69 194 ASP A C 1
ATOM 1534 O O . ASP A 1 194 ? 10.476 -7.391 -34.662 1.00 83.69 194 ASP A O 1
ATOM 1538 N N . ILE A 1 195 ? 10.559 -8.860 -36.357 1.00 86.06 195 ILE A N 1
ATOM 1539 C CA . ILE A 1 195 ? 9.931 -9.984 -35.648 1.00 86.06 195 ILE A CA 1
ATOM 1540 C C . ILE A 1 195 ? 10.625 -10.255 -34.302 1.00 86.06 195 ILE A C 1
ATOM 1542 O O . ILE A 1 195 ? 9.952 -10.560 -33.315 1.00 86.06 195 ILE A O 1
ATOM 1546 N N . ARG A 1 196 ? 11.956 -10.109 -34.234 1.00 83.81 196 ARG A N 1
ATOM 1547 C CA . ARG A 1 196 ? 12.746 -10.296 -33.004 1.00 83.81 196 ARG A CA 1
ATOM 1548 C C . ARG A 1 196 ? 12.421 -9.226 -31.966 1.00 83.81 196 ARG A C 1
ATOM 1550 O O . ARG A 1 196 ? 12.255 -9.546 -30.792 1.00 83.81 196 ARG A O 1
ATOM 1557 N N . PHE A 1 197 ? 12.276 -7.976 -32.402 1.00 82.94 197 PHE A N 1
ATOM 1558 C CA . PHE A 1 197 ? 11.899 -6.866 -31.530 1.00 82.94 197 PHE A CA 1
ATOM 1559 C C . PHE A 1 197 ? 10.443 -6.986 -31.062 1.00 82.94 197 PHE A C 1
ATOM 1561 O O . PHE A 1 197 ? 10.154 -6.804 -29.880 1.00 82.94 197 PHE A O 1
ATOM 1568 N N . THR A 1 198 ? 9.530 -7.390 -31.950 1.00 85.25 198 THR A N 1
ATOM 1569 C CA . THR A 1 198 ? 8.129 -7.659 -31.590 1.00 85.25 198 THR A CA 1
ATOM 1570 C C . THR A 1 198 ? 8.015 -8.800 -30.570 1.00 85.25 198 THR A C 1
ATOM 1572 O O . THR A 1 198 ? 7.214 -8.728 -29.638 1.00 85.25 198 THR A O 1
ATOM 1575 N N . GLN A 1 199 ? 8.816 -9.861 -30.712 1.00 86.25 199 GLN A N 1
ATOM 1576 C CA . GLN A 1 199 ? 8.831 -10.973 -29.759 1.00 86.25 199 GLN A CA 1
ATOM 1577 C C . GLN A 1 199 ? 9.373 -10.545 -28.390 1.00 86.25 199 GLN A C 1
ATOM 1579 O O . GLN A 1 199 ? 8.777 -10.886 -27.370 1.00 86.25 199 GLN A O 1
ATOM 1584 N N . TYR A 1 200 ? 10.441 -9.748 -28.369 1.00 86.00 200 TYR A N 1
ATOM 1585 C CA . TYR A 1 200 ? 10.938 -9.114 -27.149 1.00 86.00 200 TYR A CA 1
ATOM 1586 C C . TYR A 1 200 ? 9.855 -8.268 -26.463 1.00 86.00 200 TYR A C 1
ATOM 1588 O O . TYR A 1 200 ? 9.614 -8.438 -25.268 1.00 86.00 200 TYR A O 1
ATOM 1596 N N . GLN A 1 201 ? 9.144 -7.416 -27.212 1.00 84.31 201 GLN A N 1
ATOM 1597 C CA . GLN A 1 201 ? 8.077 -6.592 -26.642 1.00 84.31 201 GLN A CA 1
ATOM 1598 C C . GLN A 1 201 ? 6.993 -7.446 -25.983 1.00 84.31 201 GLN A C 1
ATOM 1600 O O . GLN A 1 201 ? 6.624 -7.161 -24.848 1.00 84.31 201 GLN A O 1
ATOM 1605 N N . ARG A 1 202 ? 6.552 -8.534 -26.627 1.00 85.12 202 ARG A N 1
ATOM 1606 C CA . ARG A 1 202 ? 5.581 -9.472 -26.031 1.00 85.12 202 ARG A CA 1
ATOM 1607 C C . ARG A 1 202 ? 6.100 -10.130 -24.750 1.00 85.12 202 ARG A C 1
ATOM 1609 O O . ARG A 1 202 ? 5.347 -10.293 -23.790 1.00 85.12 202 ARG A O 1
ATOM 1616 N N . ASN A 1 203 ? 7.378 -10.506 -24.717 1.00 85.31 203 ASN A N 1
ATOM 1617 C CA . ASN A 1 203 ? 7.993 -11.106 -23.532 1.00 85.31 203 ASN A CA 1
ATOM 1618 C C . ASN A 1 203 ? 8.015 -10.113 -22.360 1.00 85.31 203 ASN A C 1
ATOM 1620 O O . ASN A 1 203 ? 7.588 -10.446 -21.254 1.00 85.31 203 ASN A O 1
ATOM 1624 N N . VAL A 1 204 ? 8.452 -8.875 -22.606 1.00 83.88 204 VAL A N 1
ATOM 1625 C CA . VAL A 1 204 ? 8.535 -7.821 -21.582 1.00 83.88 204 VAL A CA 1
ATOM 1626 C C . VAL A 1 204 ? 7.153 -7.333 -21.143 1.00 83.88 204 VAL A C 1
ATOM 1628 O O . VAL A 1 204 ? 6.957 -6.998 -19.976 1.00 83.88 204 VAL A O 1
ATOM 1631 N N . GLU A 1 205 ? 6.167 -7.351 -22.037 1.00 83.38 205 GLU A N 1
ATOM 1632 C CA . GLU A 1 205 ? 4.781 -6.973 -21.748 1.00 83.38 205 GLU A CA 1
ATOM 1633 C C . GLU A 1 205 ? 4.140 -7.854 -20.665 1.00 83.38 205 GLU A C 1
ATOM 1635 O O . GLU A 1 205 ? 3.352 -7.366 -19.855 1.00 83.38 205 GLU A O 1
ATOM 1640 N N . THR A 1 206 ? 4.556 -9.119 -20.555 1.00 83.38 206 THR A N 1
ATOM 1641 C CA . THR A 1 206 ? 4.129 -10.020 -19.467 1.00 83.38 206 THR A CA 1
ATOM 1642 C C . THR A 1 206 ? 4.541 -9.494 -18.081 1.00 83.38 206 THR A C 1
ATOM 1644 O O . THR A 1 206 ? 3.866 -9.743 -17.081 1.00 83.38 206 THR A O 1
ATOM 1647 N N . PHE A 1 207 ? 5.619 -8.707 -18.014 1.00 86.94 207 PHE A N 1
ATOM 1648 C CA . PHE A 1 207 ? 6.150 -8.095 -16.793 1.00 86.94 207 PHE A CA 1
ATOM 1649 C C . PHE A 1 207 ? 5.833 -6.597 -16.690 1.00 86.94 207 PHE A C 1
ATOM 1651 O O . PHE A 1 207 ? 6.468 -5.872 -15.920 1.00 86.94 207 PHE A O 1
ATOM 1658 N N . ARG A 1 208 ? 4.822 -6.117 -17.429 1.00 80.75 208 ARG A N 1
ATOM 1659 C CA . ARG A 1 208 ? 4.403 -4.705 -17.428 1.00 80.75 208 ARG A CA 1
ATOM 1660 C C . ARG A 1 208 ? 4.096 -4.178 -16.024 1.00 80.75 208 ARG A C 1
ATOM 1662 O O . ARG A 1 208 ? 4.463 -3.053 -15.704 1.00 80.75 208 ARG A O 1
ATOM 1669 N N . TRP A 1 209 ? 3.476 -4.992 -15.173 1.00 79.81 209 TRP A N 1
ATOM 1670 C CA . TRP A 1 209 ? 3.166 -4.640 -13.783 1.00 79.81 209 TRP A CA 1
ATOM 1671 C C . TRP A 1 209 ? 4.413 -4.224 -12.980 1.00 79.81 209 TRP A C 1
ATOM 1673 O O . TRP A 1 209 ? 4.352 -3.269 -12.209 1.00 79.81 209 TRP A O 1
ATOM 1683 N N . MET A 1 210 ? 5.550 -4.891 -13.202 1.00 86.75 210 MET A N 1
ATOM 1684 C CA . MET A 1 210 ? 6.814 -4.600 -12.523 1.00 86.75 210 MET A CA 1
ATOM 1685 C C . MET A 1 210 ? 7.418 -3.291 -13.041 1.00 86.75 210 MET A C 1
ATOM 1687 O O . MET A 1 210 ? 7.700 -2.394 -12.248 1.00 86.75 210 MET A O 1
ATOM 1691 N N . ARG A 1 211 ? 7.495 -3.104 -14.368 1.00 81.12 211 ARG A N 1
ATOM 1692 C CA . ARG A 1 211 ? 8.003 -1.846 -14.958 1.00 81.12 211 ARG A CA 1
ATOM 1693 C C . ARG A 1 211 ? 7.156 -0.635 -14.569 1.00 81.12 211 ARG A C 1
ATOM 1695 O O . ARG A 1 211 ? 7.692 0.442 -14.307 1.00 81.12 211 ARG A O 1
ATOM 1702 N N . ASN A 1 212 ? 5.835 -0.802 -14.497 1.00 77.94 212 ASN A N 1
ATOM 1703 C CA . ASN A 1 212 ? 4.934 0.244 -14.018 1.00 77.94 212 ASN A CA 1
ATOM 1704 C C . ASN A 1 212 ? 5.251 0.616 -12.565 1.00 77.94 212 ASN A C 1
ATOM 1706 O O . ASN A 1 212 ? 5.379 1.804 -12.259 1.00 77.94 212 ASN A O 1
ATOM 1710 N N . GLY A 1 213 ? 5.457 -0.379 -11.700 1.00 77.44 213 GLY A N 1
ATOM 1711 C CA . GLY A 1 213 ? 5.867 -0.152 -10.317 1.00 77.44 213 GLY A CA 1
ATOM 1712 C C . GLY A 1 213 ? 7.225 0.552 -10.195 1.00 77.44 213 GLY A C 1
ATOM 1713 O O . GLY A 1 213 ? 7.357 1.478 -9.394 1.00 77.44 213 GLY A O 1
ATOM 1714 N N . GLU A 1 214 ? 8.222 0.187 -11.011 1.00 81.94 214 GLU A N 1
ATOM 1715 C CA . GLU A 1 214 ? 9.546 0.835 -11.025 1.00 81.94 214 GLU A CA 1
ATOM 1716 C C . GLU A 1 214 ? 9.447 2.315 -11.387 1.00 81.94 214 GLU A C 1
ATOM 1718 O O . GLU A 1 214 ? 9.983 3.182 -10.686 1.00 81.94 214 GLU A O 1
ATOM 1723 N N . ASN A 1 215 ? 8.724 2.614 -12.467 1.00 77.19 215 ASN A N 1
ATOM 1724 C CA . ASN A 1 215 ? 8.522 3.979 -12.939 1.00 77.19 215 ASN A CA 1
ATOM 1725 C C . ASN A 1 215 ? 7.842 4.844 -11.878 1.00 77.19 215 ASN A C 1
ATOM 1727 O O . ASN A 1 215 ? 8.177 6.017 -11.710 1.00 77.19 215 ASN A O 1
ATOM 1731 N N . GLN A 1 216 ? 6.911 4.271 -11.125 1.00 72.75 216 GLN A N 1
ATOM 1732 C CA . GLN A 1 216 ? 6.237 4.989 -10.055 1.00 72.75 216 GLN A CA 1
ATOM 1733 C C . GLN A 1 216 ? 7.113 5.221 -8.841 1.00 72.75 216 GLN A C 1
ATOM 1735 O O . GLN A 1 216 ? 7.143 6.341 -8.337 1.00 72.75 216 GLN A O 1
ATOM 1740 N N . CYS A 1 217 ? 7.869 4.218 -8.402 1.00 77.31 217 CYS A N 1
ATOM 1741 C CA . CYS A 1 217 ? 8.836 4.412 -7.329 1.00 77.31 217 CYS A CA 1
ATOM 1742 C C . CYS A 1 217 ? 9.841 5.504 -7.691 1.00 77.31 217 CYS A C 1
ATOM 1744 O O . CYS A 1 217 ? 10.134 6.364 -6.864 1.00 77.31 217 CYS A O 1
ATOM 1746 N N . LYS A 1 218 ? 10.293 5.538 -8.949 1.00 78.00 218 LYS A N 1
ATOM 1747 C CA . LYS A 1 218 ? 11.167 6.598 -9.457 1.00 78.00 218 LYS A CA 1
ATOM 1748 C C . LYS A 1 218 ? 10.506 7.978 -9.385 1.00 78.00 218 LYS A C 1
ATOM 1750 O O . LYS A 1 218 ? 11.149 8.922 -8.939 1.00 78.00 218 LYS A O 1
ATOM 1755 N N . ARG A 1 219 ? 9.230 8.102 -9.767 1.00 70.31 219 ARG A N 1
ATOM 1756 C CA . ARG A 1 219 ? 8.468 9.366 -9.678 1.00 70.31 219 ARG A CA 1
ATOM 1757 C C . ARG A 1 219 ? 8.245 9.826 -8.240 1.00 70.31 219 ARG A C 1
ATOM 1759 O O . ARG A 1 219 ? 8.384 11.007 -7.952 1.00 70.31 219 ARG A O 1
ATOM 1766 N N . ALA A 1 220 ? 7.932 8.896 -7.343 1.00 66.31 220 ALA A N 1
ATOM 1767 C CA . ALA A 1 220 ? 7.712 9.173 -5.928 1.00 66.31 220 ALA A CA 1
ATOM 1768 C C . ALA A 1 220 ? 9.021 9.322 -5.125 1.00 66.31 220 ALA A C 1
ATOM 1770 O O . ALA A 1 220 ? 8.977 9.599 -3.930 1.00 66.31 220 ALA A O 1
ATOM 1771 N N . GLY A 1 221 ? 10.191 9.129 -5.748 1.00 69.62 221 GLY A N 1
ATOM 1772 C CA . GLY A 1 221 ? 11.488 9.179 -5.065 1.00 69.62 221 GLY A CA 1
ATOM 1773 C C . GLY A 1 221 ? 11.694 8.052 -4.044 1.00 69.62 221 GLY A C 1
ATOM 1774 O O . GLY A 1 221 ? 12.443 8.218 -3.082 1.00 69.62 221 GLY A O 1
ATOM 1775 N N . ILE A 1 222 ? 11.019 6.915 -4.224 1.00 77.25 222 ILE A N 1
ATOM 1776 C CA . ILE A 1 222 ? 11.121 5.738 -3.357 1.00 77.25 222 ILE A CA 1
ATOM 1777 C C . ILE A 1 222 ? 12.359 4.928 -3.760 1.00 77.25 222 ILE A C 1
ATOM 1779 O O . ILE A 1 222 ? 12.578 4.653 -4.940 1.00 77.25 222 ILE A O 1
ATOM 1783 N N . SER A 1 223 ? 13.154 4.504 -2.772 1.00 81.25 223 SER A N 1
ATOM 1784 C CA . SER A 1 223 ? 14.304 3.618 -2.998 1.00 81.25 223 SER A CA 1
ATOM 1785 C C . SER A 1 223 ? 13.883 2.313 -3.683 1.00 81.25 223 SER A C 1
ATOM 1787 O O . SER A 1 223 ? 12.879 1.702 -3.306 1.00 81.25 223 SER A O 1
ATOM 1789 N N . GLN A 1 224 ? 14.695 1.841 -4.633 1.00 80.88 224 GLN A N 1
ATOM 1790 C CA . GLN A 1 224 ? 14.478 0.563 -5.320 1.00 80.88 224 GLN A CA 1
ATOM 1791 C C . GLN A 1 224 ? 14.371 -0.622 -4.349 1.00 80.88 224 GLN A C 1
ATOM 1793 O O . GLN A 1 224 ? 13.626 -1.556 -4.614 1.00 80.88 224 GLN A O 1
ATOM 1798 N N . GLU A 1 225 ? 15.032 -0.569 -3.190 1.00 81.69 225 GLU A N 1
ATOM 1799 C CA . GLU A 1 225 ? 14.970 -1.643 -2.189 1.00 81.69 225 GLU A CA 1
ATOM 1800 C C . GLU A 1 225 ? 13.577 -1.794 -1.559 1.00 81.69 225 GLU A C 1
ATOM 1802 O O . GLU A 1 225 ? 13.138 -2.905 -1.255 1.00 81.69 225 GLU A O 1
ATOM 1807 N N . VAL A 1 226 ? 12.871 -0.674 -1.374 1.00 82.69 226 VAL A N 1
ATOM 1808 C CA . VAL A 1 226 ? 11.552 -0.613 -0.720 1.00 82.69 226 VAL A CA 1
ATOM 1809 C C . VAL A 1 226 ? 10.423 -0.687 -1.755 1.00 82.69 226 VAL A C 1
ATOM 1811 O O . VAL A 1 226 ? 9.287 -1.026 -1.423 1.00 82.69 226 VAL A O 1
ATOM 1814 N N . CYS A 1 227 ? 10.736 -0.431 -3.025 1.00 83.75 227 CYS A N 1
ATOM 1815 C CA . CYS A 1 227 ? 9.780 -0.378 -4.123 1.00 83.75 227 CYS A CA 1
ATOM 1816 C C . CYS A 1 227 ? 8.907 -1.643 -4.279 1.00 83.75 227 CYS A C 1
ATOM 1818 O O . CYS A 1 227 ? 7.684 -1.492 -4.367 1.00 83.75 227 CYS A O 1
ATOM 1820 N N . PRO A 1 228 ? 9.446 -2.882 -4.229 1.00 85.44 228 PRO A N 1
ATOM 1821 C CA . PRO A 1 228 ? 8.619 -4.085 -4.330 1.00 85.44 228 PRO A CA 1
ATOM 1822 C C . PRO A 1 228 ? 7.642 -4.215 -3.159 1.00 85.44 228 PRO A C 1
ATOM 1824 O O . PRO A 1 228 ? 6.515 -4.669 -3.328 1.00 85.44 228 PRO A O 1
ATOM 1827 N N . PHE A 1 229 ? 8.049 -3.779 -1.964 1.00 84.88 229 PHE A N 1
ATOM 1828 C CA . PHE A 1 229 ? 7.191 -3.811 -0.784 1.00 84.88 229 PHE A CA 1
ATOM 1829 C C . PHE A 1 229 ? 6.029 -2.821 -0.916 1.00 84.88 229 PHE A C 1
ATOM 1831 O O . PHE A 1 229 ? 4.883 -3.203 -0.685 1.00 84.88 229 PHE A O 1
ATOM 1838 N N . VAL A 1 230 ? 6.294 -1.582 -1.346 1.00 82.50 230 VAL A N 1
ATOM 1839 C CA . VAL A 1 230 ? 5.232 -0.587 -1.578 1.00 82.50 230 VAL A CA 1
ATOM 1840 C C . VAL A 1 230 ? 4.269 -1.058 -2.665 1.00 82.50 230 VAL A C 1
ATOM 1842 O O . VAL A 1 230 ? 3.066 -1.043 -2.429 1.00 82.50 230 VAL A O 1
ATOM 1845 N N . ASN A 1 231 ? 4.775 -1.552 -3.799 1.00 81.81 231 ASN A N 1
ATOM 1846 C CA . ASN A 1 231 ? 3.938 -2.048 -4.901 1.00 81.81 231 ASN A CA 1
ATOM 1847 C C . ASN A 1 231 ? 3.152 -3.320 -4.550 1.00 81.81 231 ASN A C 1
ATOM 1849 O O . ASN A 1 231 ? 2.085 -3.560 -5.109 1.00 81.81 231 ASN A O 1
ATOM 1853 N N . SER A 1 232 ? 3.635 -4.125 -3.597 1.00 82.88 232 SER A N 1
ATOM 1854 C CA . SER A 1 232 ? 2.856 -5.257 -3.084 1.00 82.88 232 SER A CA 1
ATOM 1855 C C . SER A 1 232 ? 1.610 -4.812 -2.307 1.00 82.88 232 SER A C 1
ATOM 1857 O O . SER A 1 232 ? 0.630 -5.544 -2.258 1.00 82.88 232 SER A O 1
ATOM 1859 N N . LEU A 1 233 ? 1.638 -3.624 -1.696 1.00 81.75 233 LEU A N 1
ATOM 1860 C CA . LEU A 1 233 ? 0.541 -3.090 -0.881 1.00 81.75 233 LEU A CA 1
ATOM 1861 C C . LEU A 1 233 ? -0.345 -2.120 -1.662 1.00 81.75 233 LEU A C 1
ATOM 1863 O O . LEU A 1 233 ? -1.550 -2.057 -1.453 1.00 81.75 233 LEU A O 1
ATOM 1867 N N . LEU A 1 234 ? 0.267 -1.341 -2.543 1.00 73.94 234 LEU A N 1
ATOM 1868 C CA . LEU A 1 234 ? -0.383 -0.375 -3.405 1.00 73.94 234 LEU A CA 1
ATOM 1869 C C . LEU A 1 234 ? -0.239 -0.923 -4.820 1.00 73.94 234 LEU A C 1
ATOM 1871 O O . LEU A 1 234 ? 0.770 -0.688 -5.474 1.00 73.94 234 LEU A O 1
ATOM 1875 N N . SER A 1 235 ? -1.212 -1.714 -5.269 1.00 64.88 235 SER A N 1
ATOM 1876 C CA . SER A 1 235 ? -1.257 -2.131 -6.667 1.00 64.88 235 SER A CA 1
ATOM 1877 C C . SER A 1 235 ? -1.594 -0.901 -7.501 1.00 64.88 235 SER A C 1
ATOM 1879 O O . SER A 1 235 ? -2.568 -0.198 -7.205 1.00 64.88 235 SER A O 1
ATOM 1881 N N . VAL A 1 236 ? -0.794 -0.607 -8.523 1.00 57.31 236 VAL A N 1
ATOM 1882 C CA . VAL A 1 236 ? -0.944 0.637 -9.282 1.00 57.31 236 VAL A CA 1
ATOM 1883 C C . VAL A 1 236 ? -1.136 0.365 -10.769 1.00 57.31 236 VAL A C 1
ATOM 1885 O O . VAL A 1 236 ? -0.533 -0.545 -11.338 1.00 57.31 236 VAL A O 1
ATOM 1888 N N . GLU A 1 237 ? -2.051 1.124 -11.372 1.00 51.47 237 GLU A N 1
ATOM 1889 C CA . GLU A 1 237 ? -2.482 0.932 -12.751 1.00 51.47 237 GLU A CA 1
ATOM 1890 C C . GLU A 1 237 ? -1.505 1.616 -13.710 1.00 51.47 237 GLU A C 1
ATOM 1892 O O . GLU A 1 237 ? -0.674 2.444 -13.319 1.00 51.47 237 GLU A O 1
ATOM 1897 N N . GLU A 1 238 ? -1.570 1.225 -14.979 1.00 47.03 238 GLU A N 1
ATOM 1898 C CA . GLU A 1 238 ? -0.759 1.818 -16.032 1.00 47.03 238 GLU A CA 1
ATOM 1899 C C . GLU A 1 238 ? -1.027 3.324 -16.129 1.00 47.03 238 GLU A C 1
ATOM 1901 O O . GLU A 1 238 ? -2.167 3.773 -16.239 1.00 47.03 238 GLU A O 1
ATOM 1906 N N . CYS A 1 239 ? 0.041 4.120 -16.118 1.00 50.34 239 CYS A N 1
ATOM 1907 C CA . CYS A 1 239 ? -0.042 5.519 -16.514 1.00 50.34 239 CYS A CA 1
ATOM 1908 C C . CYS A 1 239 ? -0.175 5.575 -18.037 1.00 50.34 239 CYS A C 1
ATOM 1910 O O . CYS A 1 239 ? 0.820 5.708 -18.749 1.00 50.34 239 CYS A O 1
ATOM 1912 N N . ILE A 1 240 ? -1.402 5.450 -18.534 1.00 44.88 240 ILE A N 1
ATOM 1913 C CA . ILE A 1 240 ? -1.717 5.709 -19.938 1.00 44.88 240 ILE A CA 1
ATOM 1914 C C . ILE A 1 240 ? -1.445 7.201 -20.188 1.00 44.88 240 ILE A C 1
ATOM 1916 O O . ILE A 1 240 ? -1.832 8.043 -19.374 1.00 44.88 240 ILE A O 1
ATOM 1920 N N . GLN A 1 241 ? -0.746 7.533 -21.279 1.00 40.06 241 GLN A N 1
ATOM 1921 C CA . GLN A 1 241 ? -0.324 8.902 -21.634 1.00 40.06 241 GLN A CA 1
ATOM 1922 C C . GLN A 1 241 ? -1.466 9.941 -21.599 1.00 40.06 241 GLN A C 1
ATOM 1924 O O . GLN A 1 241 ? -1.204 11.120 -21.377 1.00 40.06 241 GLN A O 1
ATOM 1929 N N . ASP A 1 242 ? -2.723 9.505 -21.705 1.00 33.72 242 ASP A N 1
ATOM 1930 C CA . ASP A 1 242 ? -3.923 10.347 -21.628 1.00 33.72 242 ASP A CA 1
ATOM 1931 C C . ASP A 1 242 ? -4.364 10.734 -20.197 1.00 33.72 242 ASP A C 1
ATOM 1933 O O . ASP A 1 242 ? -5.267 11.554 -20.026 1.00 33.72 242 ASP A O 1
ATOM 1937 N N . HIS A 1 243 ? -3.729 10.201 -19.144 1.00 42.12 243 HIS A N 1
ATOM 1938 C CA . HIS A 1 243 ? -4.119 10.418 -17.738 1.00 42.12 243 HIS A CA 1
ATOM 1939 C C . HIS A 1 243 ? -3.139 11.276 -16.921 1.00 42.12 243 HIS A C 1
ATOM 1941 O O . HIS A 1 243 ? -3.015 11.131 -15.707 1.00 42.12 243 HIS A O 1
ATOM 1947 N N . GLY A 1 244 ? -2.464 12.233 -17.566 1.00 39.53 244 GLY A N 1
ATOM 1948 C CA . GLY A 1 244 ? -1.713 13.286 -16.863 1.00 39.53 244 GLY A CA 1
ATOM 1949 C C . GLY A 1 244 ? -0.329 12.875 -16.356 1.00 39.53 244 GLY A C 1
ATOM 1950 O O . GLY A 1 244 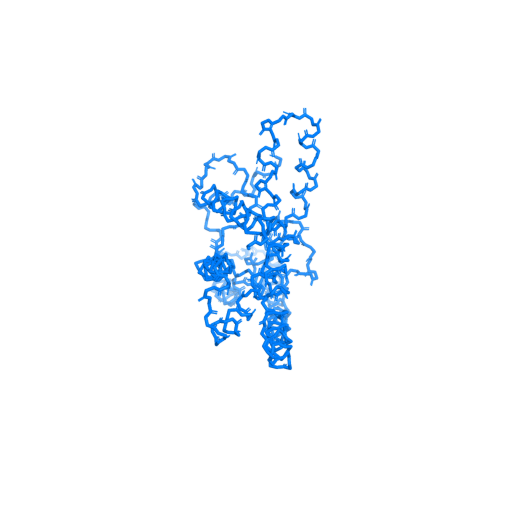? 0.344 13.661 -15.695 1.00 39.53 244 GLY A O 1
ATOM 1951 N N . CYS A 1 245 ? 0.145 11.684 -16.715 1.00 48.06 245 CYS A N 1
ATOM 1952 C CA . CYS A 1 245 ? 1.487 11.208 -16.398 1.00 48.06 245 CYS A CA 1
ATOM 1953 C C . CYS A 1 245 ? 2.538 11.727 -17.394 1.00 48.06 245 CYS A C 1
ATOM 1955 O O . CYS A 1 245 ? 3.320 10.944 -17.937 1.00 48.06 245 CYS A O 1
ATOM 1957 N N . ASN A 1 246 ? 2.551 13.038 -17.649 1.00 43.38 246 ASN A N 1
ATOM 1958 C CA . ASN A 1 246 ? 3.602 13.655 -18.449 1.00 43.38 246 ASN A CA 1
ATOM 1959 C C . ASN A 1 246 ? 4.931 13.553 -17.694 1.00 43.38 246 ASN A C 1
ATOM 1961 O O . ASN A 1 246 ? 5.084 14.105 -16.608 1.00 43.38 246 ASN A O 1
ATOM 1965 N N . GLU A 1 247 ? 5.931 12.934 -18.320 1.00 42.00 247 GLU A N 1
ATOM 1966 C CA . GLU A 1 247 ? 7.335 12.951 -17.874 1.00 42.00 247 GLU A CA 1
ATOM 1967 C C . GLU A 1 247 ? 7.948 14.372 -17.848 1.00 42.00 247 GLU A C 1
ATOM 1969 O O . GLU A 1 247 ? 9.116 14.543 -17.514 1.00 42.00 247 GLU A O 1
ATOM 1974 N N . GLY A 1 248 ? 7.161 15.399 -18.188 1.00 37.19 248 GLY A N 1
ATOM 1975 C CA . GLY A 1 248 ? 7.583 16.790 -18.323 1.00 37.19 248 GLY A CA 1
ATOM 1976 C C . GLY A 1 248 ? 7.275 17.722 -17.148 1.00 37.19 248 GLY A C 1
ATOM 1977 O O . GLY A 1 248 ? 7.669 18.879 -17.226 1.00 37.19 248 GLY A O 1
ATOM 1978 N N . SER A 1 249 ? 6.605 17.288 -16.075 1.00 31.61 249 SER A N 1
ATOM 1979 C CA . SER A 1 249 ? 6.403 18.137 -14.884 1.00 31.61 249 SER A CA 1
ATOM 1980 C C . SER A 1 249 ? 7.317 17.702 -13.741 1.00 31.61 249 SER A C 1
ATOM 1982 O O . SER A 1 249 ? 6.873 17.199 -12.710 1.00 31.61 249 SER A O 1
ATOM 1984 N N . ILE A 1 250 ? 8.621 17.860 -13.963 1.00 32.44 250 ILE A N 1
ATOM 1985 C CA . ILE A 1 250 ? 9.552 18.117 -12.868 1.00 32.44 250 ILE A CA 1
ATOM 1986 C C . ILE A 1 250 ? 9.477 19.628 -12.616 1.00 32.44 250 ILE A C 1
ATOM 1988 O O . ILE A 1 250 ? 9.579 20.392 -13.577 1.00 32.44 250 ILE A O 1
ATOM 1992 N N . PHE A 1 251 ? 9.348 19.986 -11.333 1.00 34.34 251 PHE A N 1
ATOM 1993 C CA . PHE A 1 251 ? 9.165 21.310 -10.712 1.00 34.34 251 PHE A CA 1
ATOM 1994 C C . PHE A 1 251 ? 7.721 21.715 -10.404 1.00 34.34 251 PHE A C 1
ATOM 1996 O O . PHE A 1 251 ? 6.918 21.914 -11.339 1.00 34.34 251 PHE A O 1
#

Foldseek 3Di:
DPVVLLVLLVVLLVLQVVLVVVLVVLDAPDPNLDAAFDPVLVVLLVQLNVLLNVLSVVVVDDLVSLLVSLLSLLLQLVLLVLLCLLNVVVLVVLVVQCVPPHDVSVSVSSSSCSSVSSNVSSVVSSVVSCVPHDPNVSSVCSNVVSVVVLVVLLVVLVVVLVVLVVVLVVLVVVQVVVQVVCVVVVNHGDDCPPPSNVVSCVSNVVVVQNVQLVVSCVVSVHDPVCSSNSCSSGVHDDPDVVSNPPPPPDD

Sequence (251 aa):
MNPSLSHFIIFTLILTTFSFAIHALHIPHLPQVLPPLTIYTQIELWVCFSGLAATVFHNKLPEVFRYAIQPVLVAGAILCVAFVISLVPAMLLGLFGLLLYGPLAGLLVLLIYSPVFALIAFVRSARKIHNSVTEKRISTWLIGGTITIILSYSILYKIQWDRAQEFVYEEDLKIQKLDEQEVSAGRGRLSTDDIRFTQYQRNVETFRWMRNGENQCKRAGISQEVCPFVNSLLSVEECIQDHGCNEGSIF

Nearest PDB structures (foldseek):
  6r1j-assembly1_D-2  TM=3.410E-01  e=6.526E+00  Aeromonas hydrophila J-1
  8snb-assembly1_8K  TM=2.049E-01  e=7.848E+00  Strongylocentrotus purpuratus

Mean predicted aligned error: 8.96 Å

Radius of gyration: 22.53 Å; Cα contacts (8 Å, |Δi|>4): 216; chains: 1; bounding box: 51×45×68 Å

Secondary structure (DSSP, 8-state):
--HHHHHHHHHHHHHHHHHHHHHHT--TTS--SS--B-HHHHHHHHHHHHHHHHGGGGGGS-HHHHHHHHHHHHHHHHHHHHHHHHHHHHHHHHHHHHHHHHHHHHHHHHHHTHHHHHHHHHHHHHHHHHHHSS-HHHHHHHHHHHHHHHHHHHHHHHHHHHHHHHHHHHHHHHHHHHHHHHHHTTS-SPPTTSHHHHHHHHHHHTTHHHHHHHHHHHHHT--TTTHHHHHHHS-B----GGGT--TT---

pLDDT: mean 79.8, std 15.23, range [31.61, 95.88]

Solvent-accessible surface area (backbone atoms only — not comparable to full-atom values): 13732 Å² total; per-residue (Å²): 128,72,64,70,61,46,53,47,43,52,51,33,51,52,43,39,50,52,39,48,50,58,65,70,60,64,56,85,93,57,82,72,84,61,78,69,65,21,71,65,41,51,51,52,48,51,54,19,52,50,41,54,55,55,54,67,47,47,92,78,50,56,68,68,56,50,57,66,39,36,39,39,24,50,51,40,26,52,50,22,49,45,49,42,64,49,32,46,64,58,47,56,51,32,53,55,43,35,76,74,60,41,73,74,40,39,59,58,34,51,42,68,45,26,39,57,50,40,28,53,42,24,52,53,49,39,52,51,43,51,71,71,48,88,63,50,65,62,47,51,49,42,49,51,49,45,53,50,53,53,51,52,50,29,51,52,46,35,58,54,46,56,54,49,52,53,51,45,52,54,53,51,53,52,51,51,53,50,30,55,49,34,40,74,70,70,70,43,70,74,51,78,84,36,68,69,50,45,50,48,50,58,59,48,55,78,44,41,70,56,57,50,45,51,57,46,24,59,74,48,68,42,55,76,87,52,34,46,50,39,40,56,68,46,46,66,52,80,78,50,78,89,72,7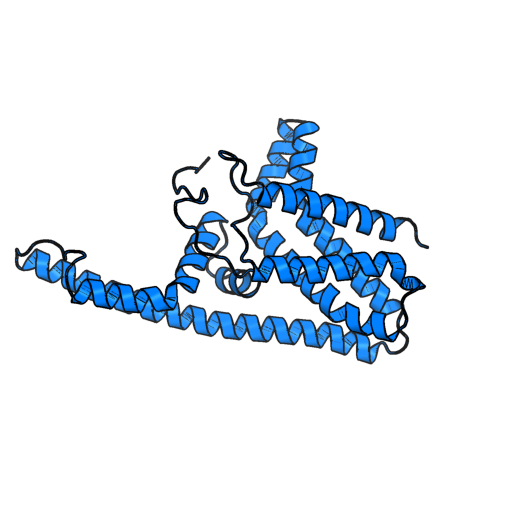6,62,60,93,76,73,78,130

Organism: NCBI:txid1193010